Protein AF-A0A8B6CZQ6-F1 (afdb_monomer_lite)

Secondary structure (DSSP, 8-state):
----HHHHHHHHHHHHHH-HHHHHHHHHHHHHHHH-HHHHHHHHHHHHHHHHHHHH-HHHHHHHHHHHHHHHHHHHHHHHHHHHHTTSHHHHHHHHHHHHHHHH-HHHHHHHHHHHHHHHHHHTTSHHHHHHHHHHHHHHHH-HHHHHHHHHHHHHHHHHHTTSHHHHHHHHHHHHHHTTSHHHHHHHHHHHHHHHHHHHTSHHHHHHHHHHHHHHHHHHHHHHHHHHHHHHHTTS----TTSSHHHHTT--HHHHHHS-S-----EEEE-SSSSPEEEE---------HHHHHHTPSPPTTTS------------PPP---

Radius of gyration: 51.92 Å; chains: 1; bounding box: 111×88×134 Å

pLDDT: mean 77.83, std 15.97, range [39.69, 95.69]

InterPro domains:
  IPR046700 Domain of unknown function DUF6570 [PF20209] (237-314)

Organism: Mytilus galloprovincialis (NCBI:txid29158)

Foldseek 3Di:
DDDPPVVVVVVVVVVLVVDPVSVVVVVVVVVVCCVPPVSVVVVVVVVVVVVVVC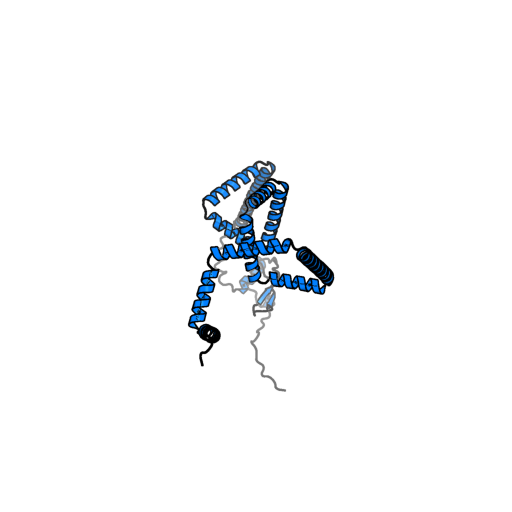VVDPVSVVVVVVVVVVVVVVVVVVVVVVVVLVVDPVSVVVVVVVVVVCVVPPVSVVVVVVVVVVVVVVQVVDPVSVVVVVVVVVVCVVDPVNVVVVVVVVVVVVVVLVVDPVSVVVVVVVVVVQVVDPVSVVVVVVVVVVVVVVQVVDPVSVVVVVVVVVVVVVVVVVVVVVVVVVVVVVVPDPPPPPPCPVVVVPDDPVVCQLLDQWNWPWDWDDDPDDRDIDTDGDGDRDRDDNVVSVVCPPPDPVPPPDDDDDDDPDDPDDDDDD

Structure (mmCIF, N/CA/C/O backbone):
data_AF-A0A8B6CZQ6-F1
#
_entry.id   AF-A0A8B6CZQ6-F1
#
loop_
_atom_site.group_PDB
_atom_site.id
_atom_site.type_symbol
_atom_site.label_atom_id
_atom_site.label_alt_id
_atom_site.label_comp_id
_atom_site.label_asym_id
_atom_site.label_entity_id
_atom_site.label_seq_id
_atom_site.pdbx_PDB_ins_code
_atom_site.Cartn_x
_atom_site.Cartn_y
_atom_site.Cartn_z
_atom_site.occupancy
_atom_site.B_iso_or_equiv
_atom_site.auth_seq_id
_atom_site.auth_comp_id
_atom_site.auth_asym_id
_atom_site.auth_atom_id
_atom_site.pdbx_PDB_model_num
ATOM 1 N N . MET A 1 1 ? 78.172 -5.583 -49.029 1.00 55.47 1 MET A N 1
ATOM 2 C CA . MET A 1 1 ? 76.779 -5.790 -49.497 1.00 55.47 1 MET A CA 1
ATOM 3 C C . MET A 1 1 ? 75.866 -4.751 -48.848 1.00 55.47 1 MET A C 1
ATOM 5 O O . MET A 1 1 ? 75.818 -4.690 -47.627 1.00 55.47 1 MET A O 1
ATOM 9 N N . LYS A 1 2 ? 75.195 -3.887 -49.626 1.00 67.19 2 LYS A N 1
ATOM 10 C CA . LYS A 1 2 ? 74.261 -2.876 -49.088 1.00 67.19 2 LYS A CA 1
ATOM 11 C C . LYS A 1 2 ? 72.900 -3.537 -48.843 1.00 67.19 2 LYS A C 1
ATOM 13 O O . LYS A 1 2 ? 72.247 -3.947 -49.796 1.00 67.19 2 LYS A O 1
ATOM 18 N N . VAL A 1 3 ? 72.476 -3.661 -47.583 1.00 66.25 3 VAL A N 1
ATOM 19 C CA . VAL A 1 3 ? 71.132 -4.167 -47.251 1.00 66.25 3 VAL A CA 1
ATOM 20 C C . VAL A 1 3 ? 70.090 -3.178 -47.793 1.00 66.25 3 VAL A C 1
ATOM 22 O O . VAL A 1 3 ? 70.204 -1.980 -47.513 1.00 66.25 3 VAL A O 1
ATOM 25 N N . PRO A 1 4 ? 69.070 -3.627 -48.548 1.00 81.81 4 PRO A N 1
ATOM 26 C CA . PRO A 1 4 ? 68.045 -2.739 -49.083 1.00 81.81 4 PRO A CA 1
ATOM 27 C C . PRO A 1 4 ? 67.348 -1.957 -47.964 1.00 81.81 4 PRO A C 1
ATOM 29 O O . PRO A 1 4 ? 66.885 -2.531 -46.975 1.00 81.81 4 PRO A O 1
ATOM 32 N N . LYS A 1 5 ? 67.229 -0.637 -48.140 1.00 80.81 5 LYS A N 1
ATOM 33 C CA . LYS A 1 5 ? 66.679 0.313 -47.151 1.00 80.81 5 LYS A CA 1
ATOM 34 C C . LYS A 1 5 ? 65.316 -0.120 -46.587 1.00 80.81 5 LYS A C 1
ATOM 36 O O . LYS A 1 5 ? 65.031 0.101 -45.412 1.00 80.81 5 LYS A O 1
ATOM 41 N N . PHE A 1 6 ? 64.496 -0.796 -47.394 1.00 83.00 6 PHE A N 1
ATOM 42 C CA . PHE A 1 6 ? 63.188 -1.321 -46.991 1.00 83.00 6 PHE A CA 1
ATOM 43 C C . PHE A 1 6 ? 63.274 -2.477 -45.979 1.00 83.00 6 PHE A C 1
ATOM 45 O O . PHE A 1 6 ? 62.504 -2.522 -45.017 1.00 83.00 6 PHE A O 1
ATOM 52 N N . VAL A 1 7 ? 64.243 -3.382 -46.148 1.00 84.75 7 VAL A N 1
ATOM 53 C CA . VAL A 1 7 ? 64.465 -4.521 -45.242 1.00 84.75 7 VAL A CA 1
ATOM 54 C C . VAL A 1 7 ? 64.930 -4.015 -43.878 1.00 84.75 7 VAL A C 1
ATOM 56 O O . VAL A 1 7 ? 64.387 -4.420 -42.848 1.00 84.75 7 VAL A O 1
ATOM 59 N N . TYR A 1 8 ? 65.848 -3.042 -43.876 1.00 87.31 8 TYR A N 1
ATOM 60 C CA . TYR A 1 8 ? 66.293 -2.367 -42.658 1.00 87.31 8 TYR A CA 1
ATOM 61 C C . TYR A 1 8 ? 65.134 -1.656 -41.940 1.00 87.31 8 TYR A C 1
ATOM 63 O O . TYR A 1 8 ? 64.962 -1.818 -40.733 1.00 87.31 8 TYR A O 1
ATOM 71 N N . MET A 1 9 ? 64.278 -0.941 -42.678 1.00 88.44 9 MET A N 1
ATOM 72 C CA . MET A 1 9 ? 63.121 -0.238 -42.112 1.00 88.44 9 MET A CA 1
ATOM 73 C C . MET A 1 9 ? 62.112 -1.202 -41.470 1.00 88.44 9 MET A C 1
ATOM 75 O O . MET A 1 9 ? 61.622 -0.948 -40.370 1.00 88.44 9 MET A O 1
ATOM 79 N N . LYS A 1 10 ? 61.814 -2.333 -42.124 1.00 88.12 10 LYS A N 1
ATOM 80 C CA . LYS A 1 10 ? 60.884 -3.347 -41.601 1.00 88.12 10 LYS A CA 1
ATOM 81 C C . LYS A 1 10 ? 61.427 -3.991 -40.324 1.00 88.12 10 LYS A C 1
ATOM 83 O O . LYS A 1 10 ? 60.684 -4.121 -39.349 1.00 88.12 10 LYS A O 1
ATOM 88 N N . TYR A 1 11 ? 62.719 -4.323 -40.306 1.00 90.81 11 TYR A N 1
ATOM 89 C CA . TYR A 1 11 ? 63.405 -4.849 -39.125 1.00 90.81 11 TYR A CA 1
ATOM 90 C C . TYR A 1 11 ? 63.418 -3.834 -37.970 1.00 90.81 11 TYR A C 1
ATOM 92 O O . TYR A 1 11 ? 63.030 -4.162 -36.846 1.00 90.81 11 TYR A O 1
ATOM 100 N N . TYR A 1 12 ? 63.760 -2.576 -38.257 1.00 89.81 12 TYR A N 1
ATOM 101 C CA . TYR A 1 12 ? 63.746 -1.484 -37.284 1.00 89.81 12 TYR A CA 1
ATOM 102 C C . TYR A 1 12 ? 62.347 -1.270 -36.685 1.00 89.81 12 TYR A C 1
ATOM 104 O O . TYR A 1 12 ? 62.196 -1.217 -35.465 1.00 89.81 12 TYR A O 1
ATOM 112 N N . MET A 1 13 ? 61.298 -1.243 -37.516 1.00 88.62 13 MET A N 1
ATOM 113 C CA . MET A 1 13 ? 59.912 -1.103 -37.053 1.00 88.62 13 MET A CA 1
ATOM 114 C C . MET A 1 13 ? 59.446 -2.305 -36.221 1.00 88.62 13 MET A C 1
ATOM 116 O O . MET A 1 13 ? 58.727 -2.124 -35.239 1.00 88.62 13 MET A O 1
ATOM 120 N N . GLN A 1 14 ? 59.866 -3.529 -36.555 1.00 88.31 14 GLN A N 1
ATOM 121 C CA . GLN A 1 14 ? 59.569 -4.714 -35.743 1.00 88.31 14 GLN A CA 1
ATOM 122 C C . GLN A 1 14 ? 60.269 -4.672 -34.381 1.00 88.31 14 GLN A C 1
ATOM 124 O O . GLN A 1 14 ? 59.632 -4.964 -33.368 1.00 88.31 14 GLN A O 1
ATOM 129 N N . LYS A 1 15 ? 61.547 -4.271 -34.335 1.00 88.88 15 LYS A N 1
ATOM 130 C CA . LYS A 1 15 ? 62.303 -4.116 -33.083 1.00 88.88 15 LYS A CA 1
ATOM 131 C C . LYS A 1 15 ? 61.688 -3.021 -32.204 1.00 88.88 15 LYS A C 1
ATOM 133 O O . LYS A 1 15 ? 61.435 -3.254 -31.026 1.00 88.88 15 LYS A O 1
ATOM 138 N N . ARG A 1 16 ? 61.317 -1.884 -32.801 1.00 86.00 16 ARG A N 1
ATOM 139 C CA . ARG A 1 16 ? 60.644 -0.763 -32.123 1.00 86.00 16 ARG A CA 1
ATOM 140 C C . ARG A 1 16 ? 59.259 -1.144 -31.586 1.00 86.00 16 ARG A C 1
ATOM 142 O O . ARG A 1 16 ? 58.920 -0.785 -30.469 1.00 86.00 16 ARG A O 1
ATOM 149 N N . ARG A 1 17 ? 58.482 -1.956 -32.316 1.00 85.06 17 ARG A N 1
ATOM 150 C CA . ARG A 1 17 ? 57.193 -2.507 -31.844 1.00 85.06 17 ARG A CA 1
ATOM 151 C C . ARG A 1 17 ? 57.327 -3.532 -30.716 1.00 85.06 17 ARG A C 1
ATOM 153 O O . ARG A 1 17 ? 56.317 -3.839 -30.086 1.00 85.06 17 ARG A O 1
ATOM 160 N N . LYS A 1 18 ? 58.506 -4.113 -30.476 1.00 87.94 18 LYS A N 1
ATOM 161 C CA . LYS A 1 18 ? 58.752 -5.022 -29.340 1.00 87.94 18 LYS A CA 1
ATOM 162 C C . LYS A 1 18 ? 59.129 -4.269 -28.061 1.00 87.94 18 LYS A C 1
ATOM 164 O O . LYS A 1 18 ? 58.926 -4.812 -26.980 1.00 87.94 18 LYS A O 1
ATOM 169 N N . ASP A 1 19 ? 59.595 -3.027 -28.174 1.00 90.69 19 ASP A N 1
ATOM 170 C CA . ASP A 1 19 ? 59.907 -2.176 -27.028 1.00 90.69 19 ASP A CA 1
ATOM 171 C C . ASP A 1 19 ? 58.635 -1.830 -26.227 1.00 90.69 19 ASP A C 1
ATOM 173 O O . ASP A 1 19 ? 57.637 -1.318 -26.750 1.00 90.69 19 ASP A O 1
ATOM 177 N N . LYS A 1 20 ? 58.673 -2.125 -24.925 1.00 88.88 20 LYS A N 1
ATOM 178 C CA . LYS A 1 20 ? 57.573 -1.914 -23.978 1.00 88.88 20 LYS A CA 1
ATOM 179 C C . LYS A 1 20 ? 57.229 -0.429 -23.834 1.00 88.88 20 LYS A C 1
ATOM 181 O O . LYS A 1 20 ? 56.048 -0.096 -23.719 1.00 88.88 20 LYS A O 1
ATOM 186 N N . ASN A 1 21 ? 58.222 0.459 -23.881 1.00 88.69 21 ASN A N 1
ATOM 187 C CA . ASN A 1 21 ? 58.014 1.903 -23.747 1.00 88.69 21 ASN A CA 1
ATOM 188 C C . ASN A 1 21 ? 57.382 2.492 -25.012 1.00 88.69 21 ASN A C 1
ATOM 190 O O . ASN A 1 21 ? 56.453 3.301 -24.933 1.00 88.69 21 ASN A O 1
ATOM 194 N N . HIS A 1 22 ? 57.798 2.007 -26.184 1.00 88.38 22 HIS A N 1
ATOM 195 C CA . HIS A 1 22 ? 57.164 2.374 -27.447 1.00 88.38 22 HIS A CA 1
ATOM 196 C C . HIS A 1 22 ? 55.703 1.910 -27.508 1.00 88.38 22 HIS A C 1
ATOM 198 O O . HIS A 1 22 ? 54.829 2.693 -27.862 1.00 88.38 22 HIS A O 1
ATOM 204 N N . ARG A 1 23 ? 55.395 0.680 -27.069 1.00 85.62 23 ARG A N 1
ATOM 205 C CA . ARG A 1 23 ? 54.000 0.208 -26.977 1.00 85.62 23 ARG A CA 1
ATOM 206 C C . ARG A 1 23 ? 53.156 1.078 -26.051 1.00 85.62 23 ARG A C 1
ATOM 208 O O . ARG A 1 23 ? 52.055 1.470 -26.426 1.00 85.62 23 ARG A O 1
ATOM 215 N N . LYS A 1 24 ? 53.661 1.402 -24.856 1.00 85.62 24 LYS A N 1
ATOM 216 C CA . LYS A 1 24 ? 52.946 2.264 -23.901 1.00 85.62 24 LYS A CA 1
ATOM 217 C C . LYS A 1 24 ? 52.650 3.638 -24.505 1.00 85.62 24 LYS A C 1
ATOM 219 O O . LYS A 1 24 ? 51.497 4.052 -24.517 1.00 85.62 24 LYS A O 1
ATOM 224 N N . THR A 1 25 ? 53.647 4.296 -25.089 1.00 86.19 25 THR A N 1
ATOM 225 C CA . THR A 1 25 ? 53.469 5.615 -25.725 1.00 86.19 25 THR A CA 1
ATOM 226 C C . THR A 1 25 ? 52.546 5.563 -26.946 1.00 86.19 25 THR A C 1
ATOM 228 O O . THR A 1 25 ? 51.669 6.413 -27.085 1.00 86.19 25 THR A O 1
ATOM 231 N N . GLU A 1 26 ? 52.651 4.534 -27.788 1.00 87.12 26 GLU A N 1
ATOM 232 C CA . GLU A 1 26 ? 51.774 4.342 -28.947 1.00 87.12 26 GLU A CA 1
ATOM 233 C C . GLU A 1 26 ? 50.322 4.060 -28.527 1.00 87.12 26 GLU A C 1
ATOM 235 O O . GLU A 1 26 ? 49.392 4.606 -29.119 1.00 87.12 26 GLU A O 1
ATOM 240 N N . THR A 1 27 ? 50.100 3.254 -27.481 1.00 83.94 27 THR A N 1
ATOM 241 C CA . THR A 1 27 ? 48.751 3.024 -26.934 1.00 83.94 27 THR A CA 1
ATOM 242 C C . THR A 1 27 ? 48.161 4.288 -26.324 1.00 83.94 27 THR A C 1
ATOM 244 O O . THR A 1 27 ? 46.987 4.564 -26.555 1.00 83.94 27 THR A O 1
ATOM 247 N N . HIS A 1 28 ? 48.962 5.087 -25.614 1.00 84.75 28 HIS A N 1
ATOM 248 C CA . HIS A 1 28 ? 48.507 6.347 -25.034 1.00 84.75 28 HIS A CA 1
ATOM 249 C C . HIS A 1 28 ? 48.154 7.367 -26.118 1.00 84.75 28 HIS A C 1
ATOM 251 O O . HIS A 1 28 ? 47.080 7.954 -26.069 1.00 84.75 28 HIS A O 1
ATOM 257 N N . ARG A 1 29 ? 48.980 7.471 -27.167 1.00 86.31 29 ARG A N 1
ATOM 258 C CA . ARG A 1 29 ? 48.696 8.284 -28.356 1.00 86.31 29 ARG A CA 1
ATOM 259 C C . ARG A 1 29 ? 47.441 7.817 -29.099 1.00 86.31 29 ARG A C 1
ATOM 261 O O . ARG A 1 29 ? 46.635 8.637 -29.514 1.00 86.31 29 ARG A O 1
ATOM 268 N N . LYS A 1 30 ? 47.247 6.507 -29.284 1.00 83.06 30 LYS A N 1
ATOM 269 C CA . LYS A 1 30 ? 46.024 5.972 -29.914 1.00 83.06 30 LYS A CA 1
ATOM 270 C C . LYS A 1 30 ? 44.789 6.215 -29.052 1.00 83.06 30 LYS A C 1
ATOM 272 O O . LYS A 1 30 ? 43.708 6.405 -29.596 1.00 83.06 30 LYS A O 1
ATOM 277 N N . LYS A 1 31 ? 44.936 6.188 -27.727 1.00 81.38 31 LYS A N 1
ATOM 278 C CA . LYS A 1 31 ? 43.855 6.483 -26.788 1.00 81.38 31 LYS A CA 1
ATOM 279 C C . LYS A 1 31 ? 43.500 7.972 -26.816 1.00 81.38 31 LYS A C 1
ATOM 281 O O . LYS A 1 31 ? 42.341 8.281 -27.045 1.00 81.38 31 LYS A O 1
ATOM 286 N N . SER A 1 32 ? 44.483 8.871 -26.746 1.00 79.12 32 SER A N 1
ATOM 287 C CA . SER A 1 32 ? 44.244 10.317 -26.850 1.00 79.12 32 SER A CA 1
ATOM 288 C C . SER A 1 32 ? 43.627 10.718 -28.193 1.00 79.12 32 SER A C 1
ATOM 290 O O . SER A 1 32 ? 42.707 11.522 -28.220 1.00 79.12 32 SER A O 1
ATOM 292 N N . GLN A 1 33 ? 44.044 10.089 -29.298 1.00 78.12 33 GLN A N 1
ATOM 293 C CA . GLN A 1 33 ? 43.424 10.291 -30.615 1.00 78.12 33 GLN A CA 1
ATOM 294 C C . GLN A 1 33 ? 41.982 9.761 -30.709 1.00 78.12 33 GLN A C 1
ATOM 296 O O . GLN A 1 33 ? 41.210 10.257 -31.520 1.00 78.12 33 GLN A O 1
ATOM 301 N N . ARG A 1 34 ? 41.602 8.747 -29.922 1.00 74.69 34 ARG A N 1
ATOM 302 C CA . ARG A 1 34 ? 40.216 8.237 -29.869 1.00 74.69 34 ARG A CA 1
ATOM 303 C C . ARG A 1 34 ? 39.320 9.062 -28.951 1.00 74.69 34 ARG A C 1
ATOM 305 O O . ARG A 1 34 ? 38.112 9.123 -29.179 1.00 74.69 34 ARG A O 1
ATOM 312 N N . ASP A 1 35 ? 39.911 9.642 -27.913 1.00 80.62 35 ASP A N 1
ATOM 313 C CA . ASP A 1 35 ? 39.215 10.467 -26.928 1.00 80.62 35 ASP A CA 1
ATOM 314 C C . ASP A 1 35 ? 39.017 11.912 -27.423 1.00 80.62 35 ASP A C 1
ATOM 316 O O . ASP A 1 35 ? 38.208 12.645 -26.857 1.00 80.62 35 ASP A O 1
ATOM 320 N N . ASP A 1 36 ? 39.686 12.295 -28.516 1.00 87.19 36 ASP A N 1
ATOM 321 C CA . ASP A 1 36 ? 39.463 13.555 -29.222 1.00 87.19 36 ASP A CA 1
ATOM 322 C C . ASP A 1 36 ? 38.011 13.636 -29.758 1.00 87.19 36 ASP A C 1
ATOM 324 O O . ASP A 1 36 ? 37.588 12.792 -30.570 1.00 87.19 36 ASP A O 1
ATOM 328 N N . PRO A 1 37 ? 37.216 14.628 -29.309 1.00 86.38 37 PRO A N 1
ATOM 329 C CA . PRO A 1 37 ? 35.808 14.748 -29.672 1.00 86.38 37 PRO A CA 1
ATOM 330 C C . PRO A 1 37 ? 35.596 14.925 -31.181 1.00 86.38 37 PRO A C 1
ATOM 332 O O . PRO A 1 37 ? 34.627 14.370 -31.713 1.00 86.38 37 PRO A O 1
ATOM 335 N N . ASP A 1 38 ? 36.513 15.597 -31.880 1.00 88.31 38 ASP A N 1
ATOM 336 C CA . ASP A 1 38 ? 36.396 15.891 -33.310 1.00 88.31 38 ASP A CA 1
ATOM 337 C C . ASP A 1 38 ? 36.663 14.648 -34.157 1.00 88.31 38 ASP A C 1
ATOM 339 O O . ASP A 1 38 ? 35.937 14.363 -35.118 1.00 88.31 38 ASP A O 1
ATOM 343 N N . ILE A 1 39 ? 37.672 13.855 -33.780 1.00 84.38 39 ILE A N 1
ATOM 344 C CA . ILE A 1 39 ? 37.963 12.569 -34.430 1.00 84.38 39 ILE A CA 1
ATOM 345 C C . ILE A 1 39 ? 36.775 11.624 -34.240 1.00 84.38 39 ILE A C 1
ATOM 347 O O . ILE A 1 39 ? 36.297 11.019 -35.205 1.00 84.38 39 ILE A O 1
ATOM 351 N N . ARG A 1 40 ? 36.222 11.569 -33.025 1.00 83.81 40 ARG A N 1
ATOM 352 C CA . ARG A 1 40 ? 35.060 10.736 -32.699 1.00 83.81 40 ARG A CA 1
ATOM 353 C C . ARG A 1 40 ? 33.787 11.185 -33.417 1.00 83.81 40 ARG A C 1
ATOM 355 O O . ARG A 1 40 ? 32.920 10.362 -33.720 1.00 83.81 40 ARG A O 1
ATOM 362 N N . GLN A 1 41 ? 33.627 12.482 -33.667 1.00 87.88 41 GLN A N 1
ATOM 363 C CA . GLN A 1 41 ? 32.509 13.018 -34.441 1.00 87.88 41 GLN A CA 1
ATOM 364 C C . GLN A 1 41 ? 32.657 12.692 -35.931 1.00 87.88 41 GLN A C 1
ATOM 366 O O . GLN A 1 41 ? 31.697 12.215 -36.539 1.00 87.88 41 GLN A O 1
ATOM 371 N N . LYS A 1 42 ? 33.857 12.850 -36.502 1.00 88.38 42 LYS A N 1
ATOM 372 C CA . LYS A 1 42 ? 34.156 12.469 -37.894 1.00 88.38 42 LYS A CA 1
ATOM 373 C C . LYS A 1 42 ? 33.987 10.968 -38.132 1.00 88.38 42 LYS A C 1
ATOM 375 O O . LYS A 1 42 ? 33.410 10.572 -39.142 1.00 88.38 42 LYS A O 1
ATOM 380 N N . GLU A 1 43 ? 34.435 10.124 -37.204 1.00 86.44 43 GLU A N 1
ATOM 381 C CA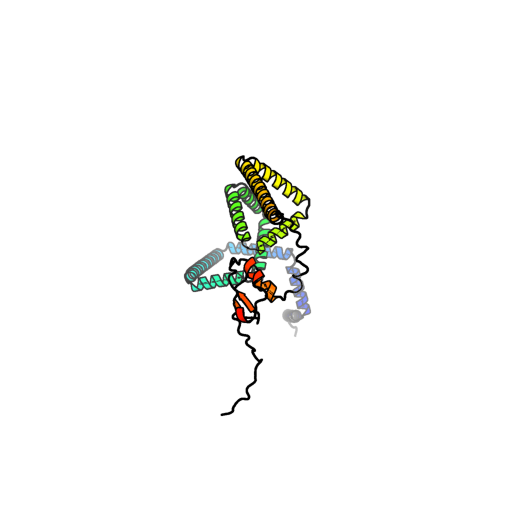 . GLU A 1 43 ? 34.256 8.670 -37.287 1.00 86.44 43 GLU A CA 1
ATOM 382 C C . GLU A 1 43 ? 32.770 8.286 -37.234 1.00 86.44 43 GLU A C 1
ATOM 384 O O . GLU A 1 43 ? 32.301 7.537 -38.092 1.00 86.44 43 GLU A O 1
ATOM 389 N N . ARG A 1 44 ? 31.991 8.894 -36.326 1.00 86.88 44 ARG A N 1
ATOM 390 C CA . ARG A 1 44 ? 30.528 8.720 -36.281 1.00 86.88 44 ARG A CA 1
ATOM 391 C C . ARG A 1 44 ? 29.844 9.155 -37.575 1.00 86.88 44 ARG A C 1
ATOM 393 O O . ARG A 1 44 ? 28.934 8.470 -38.036 1.00 86.88 44 ARG A O 1
ATOM 400 N N . GLN A 1 45 ? 30.265 10.266 -38.180 1.00 89.25 45 GLN A N 1
ATOM 401 C CA . GLN A 1 45 ? 29.721 10.717 -39.464 1.00 89.25 45 GLN A CA 1
ATOM 402 C C . GLN A 1 45 ? 30.031 9.729 -40.596 1.00 89.25 45 GLN A C 1
ATOM 404 O O . GLN A 1 45 ? 29.128 9.397 -41.364 1.00 89.25 45 GLN A O 1
ATOM 409 N N . ARG A 1 46 ? 31.261 9.200 -40.664 1.00 86.75 46 ARG A N 1
ATOM 410 C CA . ARG A 1 46 ? 31.645 8.157 -41.634 1.00 86.75 46 ARG A CA 1
ATOM 411 C C . ARG A 1 46 ? 30.853 6.867 -41.431 1.00 86.75 46 ARG A C 1
ATOM 413 O O . ARG A 1 46 ? 30.359 6.295 -42.397 1.00 86.75 46 ARG A O 1
ATOM 420 N N . GLU A 1 47 ? 30.673 6.438 -40.186 1.00 87.75 47 GLU A N 1
ATOM 421 C CA . GLU A 1 47 ? 29.889 5.247 -39.853 1.00 87.75 47 GLU A CA 1
ATOM 422 C C . GLU A 1 47 ? 28.408 5.423 -40.228 1.00 87.75 47 GLU A C 1
ATOM 424 O O . GLU A 1 47 ? 27.787 4.521 -40.792 1.00 87.75 47 GLU A O 1
ATOM 429 N N . LEU A 1 48 ? 27.829 6.600 -39.964 1.00 87.44 48 LEU A N 1
ATOM 430 C CA . LEU A 1 48 ? 26.462 6.928 -40.369 1.00 87.44 48 LEU A CA 1
ATOM 431 C C . LEU A 1 48 ? 26.312 6.982 -41.892 1.00 87.44 48 LEU A C 1
ATOM 433 O O . LEU A 1 48 ? 25.308 6.490 -42.405 1.00 87.44 48 LEU A O 1
ATOM 437 N N . ALA A 1 49 ? 27.287 7.544 -42.610 1.00 86.25 49 ALA A N 1
ATOM 438 C CA . ALA A 1 49 ? 27.304 7.567 -44.071 1.00 86.25 49 ALA A CA 1
ATOM 439 C C . ALA A 1 49 ? 27.377 6.145 -44.650 1.00 86.25 49 ALA A C 1
ATOM 441 O O . ALA A 1 49 ? 26.516 5.770 -45.442 1.00 86.25 49 ALA A O 1
ATOM 442 N N . SER A 1 50 ? 28.292 5.311 -44.149 1.00 85.69 50 SER A N 1
ATOM 443 C CA . SER A 1 50 ? 28.404 3.901 -44.540 1.00 85.69 50 SER A CA 1
ATOM 444 C C . SER A 1 50 ? 27.120 3.115 -44.241 1.00 85.69 50 SER A C 1
ATOM 446 O O . SER A 1 50 ? 26.627 2.376 -45.089 1.00 85.69 50 SE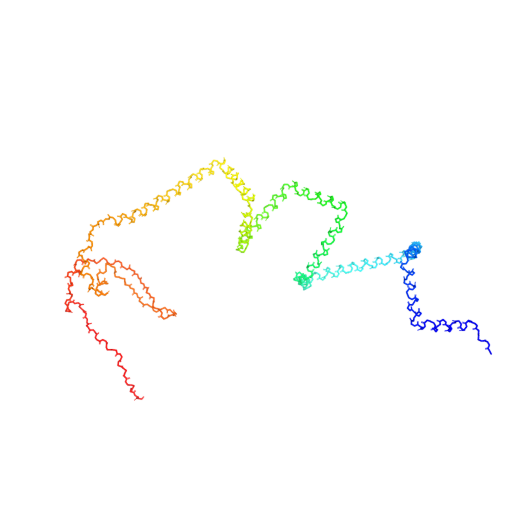R A O 1
ATOM 448 N N . LYS A 1 51 ? 26.483 3.334 -43.080 1.00 83.19 51 LYS A N 1
ATOM 449 C CA . LYS A 1 51 ? 25.171 2.738 -42.765 1.00 83.19 51 LYS A CA 1
ATOM 450 C C . LYS A 1 51 ? 24.066 3.227 -43.702 1.00 83.19 51 LYS A C 1
ATOM 452 O O . LYS A 1 51 ? 23.166 2.454 -44.022 1.00 83.19 51 LYS A O 1
ATOM 457 N N . ARG A 1 52 ? 24.087 4.498 -44.119 1.00 83.12 52 ARG A N 1
ATOM 458 C CA . ARG A 1 52 ? 23.131 5.043 -45.098 1.00 83.12 52 ARG A CA 1
ATOM 459 C C . ARG A 1 52 ? 23.330 4.406 -46.471 1.00 83.12 52 ARG A C 1
ATOM 461 O O . ARG A 1 52 ? 22.336 4.059 -47.097 1.00 83.12 52 ARG A O 1
ATOM 468 N N . GLU A 1 53 ? 24.568 4.203 -46.904 1.00 83.50 53 GLU A N 1
ATOM 469 C CA . GLU A 1 53 ? 24.886 3.508 -48.157 1.00 83.50 53 GLU A CA 1
ATOM 470 C C . GLU A 1 53 ? 24.507 2.027 -48.106 1.00 83.50 53 GLU A C 1
ATOM 472 O O . GLU A 1 53 ? 23.803 1.547 -48.990 1.00 83.50 53 GLU A O 1
ATOM 477 N N . ALA A 1 54 ? 24.839 1.322 -47.022 1.00 75.19 54 ALA A N 1
ATOM 478 C CA . ALA A 1 54 ? 24.433 -0.069 -46.824 1.00 75.19 54 ALA A CA 1
ATOM 479 C C . ALA A 1 54 ? 22.903 -0.240 -46.839 1.00 75.19 54 ALA A C 1
ATOM 481 O O . ALA A 1 54 ? 22.395 -1.231 -47.348 1.00 75.19 54 ALA A O 1
ATOM 482 N N . ARG A 1 55 ? 22.143 0.748 -46.343 1.00 75.31 55 ARG A N 1
ATOM 483 C CA . ARG A 1 55 ? 20.669 0.754 -46.414 1.00 75.31 55 ARG A CA 1
ATOM 484 C C . ARG A 1 55 ? 20.115 0.961 -47.822 1.00 75.31 55 ARG A C 1
ATOM 486 O O . ARG A 1 55 ? 18.946 0.647 -48.027 1.00 75.31 55 ARG A O 1
ATOM 493 N N . LYS A 1 56 ? 20.895 1.500 -48.763 1.00 82.62 56 LYS A N 1
ATOM 494 C CA . LYS A 1 56 ? 20.498 1.597 -50.177 1.00 82.62 56 LYS A CA 1
ATOM 495 C C . LYS A 1 56 ? 20.678 0.264 -50.904 1.00 82.62 56 LYS A C 1
ATOM 497 O O . LYS A 1 56 ? 19.962 0.023 -51.865 1.00 82.62 56 LYS A O 1
ATOM 502 N N . ASN A 1 57 ? 21.578 -0.597 -50.427 1.00 87.62 57 ASN A N 1
ATOM 503 C CA . ASN A 1 57 ? 21.791 -1.921 -50.997 1.00 87.62 57 ASN A CA 1
ATOM 504 C C . ASN A 1 57 ? 20.572 -2.830 -50.734 1.00 87.62 57 ASN A C 1
ATOM 506 O O . ASN A 1 57 ? 20.215 -3.110 -49.585 1.00 87.62 57 ASN A O 1
ATOM 510 N N . GLU A 1 58 ? 19.938 -3.290 -51.810 1.00 82.88 58 GLU A N 1
ATOM 511 C CA . GLU A 1 58 ? 18.753 -4.153 -51.773 1.00 82.88 58 GLU A CA 1
ATOM 512 C C . GLU A 1 58 ? 19.023 -5.510 -51.104 1.00 82.88 58 GLU A C 1
ATOM 514 O O . GLU A 1 58 ? 18.179 -6.011 -50.355 1.00 82.88 58 GLU A O 1
ATOM 519 N N . ASP A 1 59 ? 20.222 -6.074 -51.257 1.00 83.62 59 ASP A N 1
ATOM 520 C CA . ASP A 1 59 ? 20.570 -7.358 -50.637 1.00 83.62 59 ASP A CA 1
ATOM 521 C C . ASP A 1 59 ? 20.665 -7.245 -49.112 1.00 83.62 59 ASP A C 1
ATOM 523 O O . ASP A 1 59 ? 20.216 -8.128 -48.375 1.00 83.62 59 ASP A O 1
ATOM 527 N N . PHE A 1 60 ? 21.151 -6.106 -48.609 1.00 79.19 60 PHE A N 1
ATOM 528 C CA . PHE A 1 60 ? 21.179 -5.820 -47.175 1.00 79.19 60 PHE A CA 1
ATOM 529 C C . PHE A 1 60 ? 19.766 -5.648 -46.599 1.00 79.19 60 PHE A C 1
ATOM 531 O O . PHE A 1 60 ? 19.494 -6.083 -45.473 1.00 79.19 60 PHE A O 1
ATOM 538 N N . LYS A 1 61 ? 18.833 -5.054 -47.358 1.00 80.81 61 LYS A N 1
ATOM 539 C CA . LYS A 1 61 ? 17.418 -4.968 -46.956 1.00 80.81 61 LYS A CA 1
ATOM 540 C C . LYS A 1 61 ? 16.790 -6.359 -46.867 1.00 80.81 61 LYS A C 1
ATOM 542 O O . LYS A 1 61 ? 16.174 -6.666 -45.844 1.00 80.81 61 LYS A O 1
ATOM 547 N N . LYS A 1 62 ? 17.007 -7.213 -47.876 1.00 86.50 62 LYS A N 1
ATOM 548 C CA . LYS A 1 62 ? 16.516 -8.603 -47.903 1.00 86.50 62 LYS A CA 1
ATOM 549 C C . LYS A 1 62 ? 17.064 -9.429 -46.736 1.00 86.50 62 LYS A C 1
ATOM 551 O O . LYS A 1 62 ? 16.293 -10.091 -46.043 1.00 86.50 62 LYS A O 1
ATOM 556 N N . GLN A 1 63 ? 18.364 -9.338 -46.444 1.00 85.44 63 GLN A N 1
ATOM 557 C CA . GLN A 1 63 ? 18.974 -10.039 -45.305 1.00 85.44 63 GLN A CA 1
ATOM 558 C C . GLN A 1 63 ? 18.423 -9.569 -43.951 1.00 85.44 63 GLN A C 1
ATOM 560 O O . GLN A 1 63 ? 18.136 -10.393 -43.081 1.00 85.44 63 GLN A O 1
ATOM 565 N N . ASN A 1 64 ? 18.229 -8.260 -43.764 1.00 85.44 64 ASN A N 1
ATOM 566 C CA . ASN A 1 64 ? 17.627 -7.735 -42.535 1.00 85.44 64 ASN A CA 1
ATOM 567 C C . ASN A 1 64 ? 16.164 -8.146 -42.380 1.00 85.44 64 ASN A C 1
ATOM 569 O O . ASN A 1 64 ? 15.732 -8.432 -41.263 1.00 85.44 64 ASN A O 1
ATOM 573 N N . LEU A 1 65 ? 15.400 -8.173 -43.473 1.00 90.25 65 LEU A N 1
ATOM 574 C CA . LEU A 1 65 ? 14.020 -8.644 -43.464 1.00 90.25 65 LEU A CA 1
ATOM 575 C C . LEU A 1 65 ? 13.961 -10.121 -43.056 1.00 90.25 65 LEU A C 1
ATOM 577 O O . LEU A 1 65 ? 13.269 -10.458 -42.098 1.00 90.25 65 LEU A O 1
ATOM 581 N N . LEU A 1 66 ? 14.793 -10.966 -43.671 1.00 92.94 66 LEU A N 1
ATOM 582 C CA . LEU A 1 66 ? 14.912 -12.382 -43.321 1.00 92.94 66 LEU A CA 1
ATOM 583 C C . LEU A 1 66 ? 15.319 -12.584 -41.853 1.00 92.94 66 LEU A C 1
ATOM 585 O O . LEU A 1 66 ? 14.806 -13.471 -41.171 1.00 92.94 66 LEU A O 1
ATOM 589 N N . LEU A 1 67 ? 16.237 -11.763 -41.335 1.00 92.56 67 LEU A N 1
ATOM 590 C CA . LEU A 1 67 ? 16.637 -11.814 -39.930 1.00 92.56 67 LEU A CA 1
ATOM 591 C C . LEU A 1 67 ? 15.477 -11.436 -39.000 1.00 92.56 67 LEU A C 1
ATOM 593 O O . LEU A 1 67 ? 15.257 -12.115 -37.995 1.00 92.56 67 LEU A O 1
ATOM 597 N N . LYS A 1 68 ? 14.714 -10.390 -39.337 1.00 92.06 68 LYS A N 1
ATOM 598 C CA . LYS A 1 68 ? 13.512 -10.001 -38.585 1.00 92.06 68 LYS A CA 1
ATOM 599 C C . LYS A 1 68 ? 12.475 -11.121 -38.584 1.00 92.06 68 LYS A C 1
ATOM 601 O O . LYS A 1 68 ? 11.981 -11.471 -37.516 1.00 92.06 68 LYS A O 1
ATOM 606 N N . GLU A 1 69 ? 12.209 -11.737 -39.732 1.00 93.25 69 GLU A N 1
ATOM 607 C CA . GLU A 1 69 ? 11.292 -12.877 -39.841 1.00 93.25 69 GLU A CA 1
ATOM 608 C C . GLU A 1 69 ? 11.758 -14.076 -39.008 1.00 93.25 69 GLU A C 1
ATOM 610 O O . GLU A 1 69 ? 10.964 -14.674 -38.280 1.00 93.25 69 GLU A O 1
ATOM 615 N N . LYS A 1 70 ? 13.056 -14.408 -39.043 1.00 94.12 70 LYS A N 1
ATOM 616 C CA . LYS A 1 70 ? 13.639 -15.461 -38.195 1.00 94.12 70 LYS A CA 1
ATOM 617 C C . LYS A 1 70 ? 13.454 -15.154 -36.708 1.00 94.12 70 LYS A C 1
ATOM 619 O O . LYS A 1 70 ? 13.074 -16.044 -35.946 1.00 94.12 70 LYS A O 1
ATOM 624 N N . LEU A 1 71 ? 13.692 -13.911 -36.288 1.00 92.69 71 LEU A N 1
ATOM 625 C CA . LEU A 1 71 ? 13.506 -13.493 -34.897 1.00 92.69 71 LEU A CA 1
ATOM 626 C C . LEU A 1 71 ? 12.039 -13.572 -34.465 1.00 92.69 71 LEU A C 1
ATOM 628 O O . LEU A 1 71 ? 11.763 -14.064 -33.370 1.00 92.69 71 LEU A O 1
ATOM 632 N N . GLU A 1 72 ? 11.102 -13.153 -35.315 1.00 92.38 72 GLU A N 1
ATOM 633 C CA . GLU A 1 72 ? 9.669 -13.281 -35.037 1.00 92.38 72 GLU A CA 1
ATOM 634 C C . GLU A 1 72 ? 9.233 -14.748 -34.943 1.00 92.38 72 GLU A C 1
ATOM 636 O O . GLU A 1 72 ? 8.573 -15.134 -33.976 1.00 92.38 72 GLU A O 1
ATOM 641 N N . ARG A 1 73 ? 9.702 -15.621 -35.846 1.00 90.38 73 ARG A N 1
ATOM 642 C CA . ARG A 1 73 ? 9.461 -17.073 -35.747 1.00 90.38 73 ARG A CA 1
ATOM 643 C C . ARG A 1 73 ? 9.986 -17.650 -34.430 1.00 90.38 73 ARG A C 1
ATOM 645 O O . ARG A 1 73 ? 9.280 -18.408 -33.767 1.00 90.38 73 ARG A O 1
ATOM 652 N N . ILE A 1 74 ? 11.188 -17.260 -34.001 1.00 91.50 74 ILE A N 1
ATOM 653 C CA . ILE A 1 74 ? 11.755 -17.688 -32.712 1.00 91.50 74 ILE A CA 1
ATOM 654 C C . ILE A 1 74 ? 10.892 -17.203 -31.540 1.00 91.50 74 ILE A C 1
ATOM 656 O O . ILE A 1 74 ? 10.648 -17.978 -30.611 1.00 91.50 74 ILE A O 1
ATOM 660 N N . LYS A 1 75 ? 10.414 -15.951 -31.560 1.00 91.19 75 LYS A N 1
ATOM 661 C CA . LYS A 1 75 ? 9.509 -15.423 -30.523 1.00 91.19 75 LYS A CA 1
ATOM 662 C C . LYS A 1 75 ? 8.209 -16.223 -30.458 1.00 91.19 75 LYS A C 1
ATOM 664 O O . LYS A 1 75 ? 7.806 -16.613 -29.363 1.00 91.19 75 LYS A O 1
ATOM 669 N N . ILE A 1 76 ? 7.601 -16.526 -31.605 1.00 88.56 76 ILE A N 1
ATOM 670 C CA . ILE A 1 76 ? 6.377 -17.334 -31.694 1.00 88.56 76 ILE A CA 1
ATOM 671 C C . ILE A 1 76 ? 6.617 -18.734 -31.119 1.00 88.56 76 ILE A C 1
ATOM 673 O O . ILE A 1 76 ? 5.866 -19.175 -30.250 1.00 88.56 76 ILE A O 1
ATOM 677 N N . ILE A 1 77 ? 7.698 -19.413 -31.520 1.00 87.94 77 ILE A N 1
ATOM 678 C CA . ILE A 1 77 ? 8.050 -20.752 -31.018 1.00 87.94 77 ILE A CA 1
ATOM 679 C C . ILE A 1 77 ? 8.279 -20.731 -29.503 1.00 87.94 77 ILE A C 1
ATOM 681 O O . ILE A 1 77 ? 7.779 -21.605 -28.795 1.00 87.94 77 ILE A O 1
ATOM 685 N N . LYS A 1 78 ? 8.999 -19.729 -28.981 1.00 86.69 78 LYS A N 1
ATOM 686 C CA . LYS A 1 78 ? 9.196 -19.555 -27.533 1.00 86.69 78 LYS A CA 1
ATOM 687 C C . LYS A 1 78 ? 7.866 -19.341 -26.811 1.00 86.69 78 LYS A C 1
ATOM 689 O O . LYS A 1 78 ? 7.620 -19.997 -25.801 1.00 86.69 78 LYS A O 1
ATOM 694 N N . GLY A 1 79 ? 6.987 -18.499 -27.355 1.00 81.81 79 GLY A N 1
ATOM 695 C CA . GLY A 1 79 ? 5.647 -18.270 -26.816 1.00 81.81 79 GLY A CA 1
ATOM 696 C C . GLY A 1 79 ? 4.786 -19.536 -26.808 1.00 81.81 79 GLY A C 1
ATOM 697 O O . GLY A 1 79 ? 4.123 -19.822 -25.814 1.00 81.81 79 GLY A O 1
ATOM 698 N N . LEU A 1 80 ? 4.835 -20.343 -27.871 1.00 79.31 80 LEU A N 1
ATOM 699 C CA . LEU A 1 80 ? 4.129 -21.625 -27.951 1.00 79.31 80 LEU A CA 1
ATOM 700 C C . LEU A 1 80 ? 4.690 -22.655 -26.964 1.00 79.31 80 LEU A C 1
ATOM 702 O O . LEU A 1 80 ? 3.910 -23.314 -26.278 1.00 79.31 80 LEU A O 1
ATOM 706 N N . LYS A 1 81 ? 6.020 -22.764 -26.834 1.00 75.12 81 LYS A N 1
ATOM 707 C CA . LYS A 1 81 ? 6.668 -23.628 -25.831 1.00 75.12 81 LYS A CA 1
ATOM 708 C C . LYS A 1 81 ? 6.276 -23.227 -24.410 1.00 75.12 81 LYS A C 1
ATOM 710 O O . LYS A 1 81 ? 5.923 -24.096 -23.623 1.00 75.12 81 LYS A O 1
ATOM 715 N N . GLN A 1 82 ? 6.244 -21.929 -24.111 1.00 73.38 82 GLN A N 1
ATOM 716 C CA . GLN A 1 82 ? 5.830 -21.418 -22.804 1.00 73.38 82 GLN A CA 1
ATOM 717 C C . GLN A 1 82 ? 4.333 -21.640 -22.532 1.00 73.38 82 GLN A C 1
ATOM 719 O O . GLN A 1 82 ? 3.941 -21.960 -21.415 1.00 73.38 82 GLN A O 1
ATOM 724 N N . LYS A 1 83 ? 3.470 -21.513 -23.550 1.00 73.12 83 LYS A N 1
ATOM 725 C CA . LYS A 1 83 ? 2.043 -21.860 -23.431 1.00 73.12 83 LYS A CA 1
ATOM 726 C C . LYS A 1 83 ? 1.838 -23.360 -23.199 1.00 73.12 83 LYS A C 1
ATOM 728 O O . LYS A 1 83 ? 0.962 -23.724 -22.423 1.00 73.12 83 LYS A O 1
ATOM 733 N N . ARG A 1 84 ? 2.634 -24.220 -23.847 1.00 69.75 84 ARG A N 1
ATOM 734 C CA . ARG A 1 84 ? 2.612 -25.677 -23.631 1.00 69.75 84 ARG A CA 1
ATOM 735 C C . ARG A 1 84 ? 3.120 -26.044 -22.234 1.00 69.75 84 ARG A C 1
ATOM 737 O O . ARG A 1 84 ? 2.441 -26.797 -21.551 1.00 69.75 84 ARG A O 1
ATOM 744 N N . SER A 1 85 ? 4.226 -25.456 -21.773 1.00 68.06 85 SER A N 1
ATOM 745 C CA . SER A 1 85 ? 4.754 -25.708 -20.424 1.00 68.06 85 SER A CA 1
ATOM 746 C C . SER A 1 85 ? 3.813 -25.206 -19.329 1.00 68.06 85 SER A C 1
ATOM 748 O O . SER A 1 85 ? 3.658 -25.862 -18.316 1.00 68.06 85 SER A O 1
ATOM 750 N N . ARG A 1 86 ? 3.092 -24.098 -19.539 1.00 69.81 86 ARG A N 1
ATOM 751 C CA . ARG A 1 86 ? 2.084 -23.609 -18.579 1.00 69.81 86 ARG A CA 1
ATOM 752 C C . ARG A 1 86 ? 0.844 -24.496 -18.441 1.00 69.81 86 ARG A C 1
ATOM 754 O O . ARG A 1 86 ? 0.082 -24.282 -17.502 1.00 69.81 86 ARG A O 1
ATOM 761 N N . LYS A 1 87 ? 0.618 -25.458 -19.344 1.00 77.62 87 LYS A N 1
ATOM 762 C CA . LYS A 1 87 ? -0.422 -26.485 -19.155 1.00 77.62 87 LYS A CA 1
ATOM 763 C C . LYS A 1 87 ? 0.018 -27.537 -18.136 1.00 77.62 87 LYS A C 1
ATOM 765 O O . LYS A 1 87 ? -0.820 -28.012 -17.375 1.00 77.62 87 LYS A O 1
ATOM 770 N N . ASP A 1 88 ? 1.316 -27.826 -18.077 1.00 83.19 88 ASP A N 1
ATOM 771 C CA . ASP A 1 88 ? 1.899 -28.716 -17.078 1.00 83.19 88 ASP A CA 1
ATOM 772 C C . ASP A 1 88 ? 1.764 -28.097 -15.675 1.00 83.19 88 ASP A C 1
ATOM 774 O O . ASP A 1 88 ? 2.065 -26.923 -15.432 1.00 83.19 88 ASP A O 1
ATOM 778 N N . GLU A 1 89 ? 1.224 -28.879 -14.749 1.00 85.44 89 GLU A N 1
ATOM 779 C CA . GLU A 1 89 ? 1.007 -28.467 -13.369 1.00 85.44 89 GLU A CA 1
ATOM 780 C C . GLU A 1 89 ? 2.324 -28.368 -12.592 1.00 85.44 89 GLU A C 1
ATOM 782 O O . GLU A 1 89 ? 2.503 -27.427 -11.813 1.00 85.44 89 GLU A O 1
ATOM 787 N N . ASN A 1 90 ? 3.287 -29.249 -12.878 1.00 86.50 90 ASN A N 1
ATOM 788 C CA . ASN A 1 90 ? 4.605 -29.232 -12.244 1.00 86.50 90 ASN A CA 1
ATOM 789 C C . ASN A 1 90 ? 5.374 -27.962 -12.615 1.00 86.50 90 ASN A C 1
ATOM 791 O O . ASN A 1 90 ? 5.950 -27.298 -11.753 1.00 86.50 90 ASN A O 1
ATOM 795 N N . TYR A 1 91 ? 5.299 -27.554 -13.885 1.00 84.56 91 TYR A N 1
ATOM 796 C CA . TYR A 1 91 ? 5.879 -26.294 -14.341 1.00 84.56 91 TYR A CA 1
ATOM 797 C C . TYR A 1 91 ? 5.224 -25.079 -13.669 1.00 84.56 91 TYR A C 1
ATOM 799 O O . TYR A 1 91 ? 5.922 -24.148 -13.272 1.00 84.56 91 TYR A O 1
ATOM 807 N N . ARG A 1 92 ? 3.892 -25.077 -13.498 1.00 83.50 92 ARG A N 1
ATOM 808 C CA . ARG A 1 92 ? 3.182 -23.985 -12.807 1.00 83.50 92 ARG A CA 1
ATOM 809 C C . ARG A 1 92 ? 3.576 -23.878 -11.335 1.00 83.50 92 ARG A C 1
ATOM 811 O O . ARG A 1 92 ? 3.783 -22.761 -10.860 1.00 83.50 92 ARG A O 1
ATOM 818 N N . ARG A 1 93 ? 3.704 -25.008 -10.631 1.00 85.00 93 ARG A N 1
ATOM 819 C CA . ARG A 1 93 ? 4.170 -25.044 -9.234 1.00 85.00 93 ARG A CA 1
ATOM 820 C C . ARG A 1 93 ? 5.611 -24.549 -9.121 1.00 85.00 93 ARG A C 1
ATOM 822 O O . ARG A 1 93 ? 5.852 -23.620 -8.359 1.00 85.00 93 ARG A O 1
ATOM 829 N N . ALA A 1 94 ? 6.521 -25.036 -9.964 1.00 85.56 94 ALA A N 1
ATOM 830 C CA . ALA A 1 94 ? 7.909 -24.574 -9.995 1.00 85.56 94 ALA A CA 1
ATOM 831 C C . ALA A 1 94 ? 8.039 -23.077 -10.357 1.00 85.56 94 ALA A C 1
ATOM 833 O O . ALA A 1 94 ? 8.831 -22.354 -9.753 1.00 85.56 94 ALA A O 1
ATOM 834 N N . GLU A 1 95 ? 7.240 -22.566 -11.304 1.00 85.12 95 GLU A N 1
ATOM 835 C CA . GLU A 1 95 ? 7.198 -21.133 -11.642 1.00 85.12 95 GLU A CA 1
ATOM 836 C C . GLU A 1 95 ? 6.674 -20.301 -10.458 1.00 85.12 95 GLU A C 1
ATOM 838 O O . GLU A 1 95 ? 7.198 -19.220 -10.177 1.00 85.12 95 GLU A O 1
ATOM 843 N N . ALA A 1 96 ? 5.657 -20.794 -9.745 1.00 85.56 96 ALA A N 1
ATOM 844 C CA . ALA A 1 96 ? 5.112 -20.139 -8.561 1.00 85.56 96 ALA A CA 1
ATOM 845 C C . ALA A 1 96 ? 6.104 -20.146 -7.388 1.00 85.56 96 ALA A C 1
ATOM 847 O O . ALA A 1 96 ? 6.271 -19.114 -6.740 1.00 85.56 96 ALA A O 1
ATOM 848 N N . GLU A 1 97 ? 6.797 -21.257 -7.149 1.00 87.06 97 GLU A N 1
ATOM 849 C CA . GLU A 1 97 ? 7.835 -21.397 -6.124 1.00 87.06 97 GLU A CA 1
ATOM 850 C C . GLU A 1 97 ? 9.059 -20.538 -6.430 1.00 87.06 97 GLU A C 1
ATOM 852 O O . GLU A 1 97 ? 9.548 -19.843 -5.545 1.00 87.06 97 GLU A O 1
ATOM 857 N N . SER A 1 98 ? 9.499 -20.483 -7.688 1.00 85.62 98 SER A N 1
ATOM 858 C CA . SER A 1 98 ? 10.570 -19.580 -8.123 1.00 85.62 98 SER A CA 1
ATOM 859 C C . SER A 1 98 ? 10.181 -18.111 -7.934 1.00 85.62 98 SER A C 1
ATOM 861 O O . SER A 1 98 ? 10.956 -17.307 -7.419 1.00 85.62 98 SER A O 1
ATOM 863 N N . LYS A 1 99 ? 8.940 -17.742 -8.273 1.00 83.19 99 LYS A N 1
ATOM 864 C CA . LYS A 1 99 ? 8.422 -16.393 -8.001 1.00 83.19 99 LYS A CA 1
ATOM 865 C C . LYS A 1 99 ? 8.300 -16.123 -6.504 1.00 83.19 99 LYS A C 1
ATOM 867 O O . LYS A 1 99 ? 8.532 -14.995 -6.077 1.00 83.19 99 LYS A O 1
ATOM 872 N N . LYS A 1 100 ? 7.931 -17.121 -5.700 1.00 83.75 100 LYS A N 1
ATOM 873 C CA . LYS A 1 100 ? 7.842 -17.010 -4.241 1.00 83.75 100 LYS A CA 1
ATOM 874 C C . LYS A 1 100 ? 9.228 -16.820 -3.622 1.00 83.75 100 LYS A C 1
ATOM 876 O O . LYS A 1 100 ? 9.394 -15.879 -2.857 1.00 83.75 100 LYS A O 1
ATOM 881 N N . SER A 1 101 ? 10.230 -17.596 -4.025 1.00 78.19 101 SER A N 1
ATOM 882 C CA . SER A 1 101 ? 11.607 -17.458 -3.536 1.00 78.19 101 SER A CA 1
ATOM 883 C C . SER A 1 101 ? 12.246 -16.132 -3.963 1.00 78.19 101 SER A C 1
ATOM 885 O O . SER A 1 101 ? 12.886 -15.464 -3.151 1.00 78.19 101 SER A O 1
ATOM 887 N N . GLN A 1 102 ? 11.981 -15.660 -5.187 1.00 73.94 102 GLN A N 1
ATOM 888 C CA . GLN A 1 102 ? 12.361 -14.305 -5.614 1.00 73.94 102 GLN A CA 1
ATOM 889 C C . GLN A 1 102 ? 11.686 -13.218 -4.767 1.00 73.94 102 GLN A C 1
ATOM 891 O O . GLN A 1 102 ? 12.324 -12.228 -4.413 1.00 73.94 102 GLN A O 1
ATOM 896 N N . ARG A 1 103 ? 10.411 -13.410 -4.401 1.00 75.19 103 ARG A N 1
ATOM 897 C CA . ARG A 1 103 ? 9.683 -12.514 -3.490 1.00 75.19 103 ARG A CA 1
ATOM 898 C C . ARG A 1 103 ? 10.142 -12.627 -2.044 1.00 75.19 103 ARG A C 1
ATOM 900 O O . ARG A 1 103 ? 9.866 -11.703 -1.294 1.00 75.19 103 ARG A O 1
ATOM 907 N N . GLU A 1 104 ? 10.774 -13.713 -1.622 1.00 79.38 104 GLU A N 1
ATOM 908 C CA . GLU A 1 104 ? 11.305 -13.880 -0.264 1.00 79.38 104 GLU A CA 1
ATOM 909 C C . GLU A 1 104 ? 12.718 -13.305 -0.140 1.00 79.38 104 GLU A C 1
ATOM 911 O O . GLU A 1 104 ? 13.068 -12.750 0.904 1.00 79.38 104 GLU A O 1
ATOM 916 N N . ASN A 1 105 ? 13.486 -13.298 -1.229 1.00 86.88 105 ASN A N 1
ATOM 917 C CA . ASN A 1 105 ? 14.796 -12.667 -1.271 1.00 86.88 105 ASN A CA 1
ATOM 918 C C . ASN A 1 105 ? 14.676 -11.148 -1.023 1.00 86.88 105 ASN A C 1
ATOM 920 O O . ASN A 1 105 ? 14.074 -10.391 -1.792 1.00 86.88 105 ASN A O 1
ATOM 924 N N . TYR A 1 106 ? 15.191 -10.701 0.120 1.00 80.94 106 TYR A N 1
ATOM 925 C CA . TYR A 1 106 ? 15.099 -9.311 0.554 1.00 80.94 106 TYR A CA 1
ATOM 926 C C . TYR A 1 106 ? 15.889 -8.373 -0.365 1.00 80.94 106 TYR A C 1
ATOM 928 O O . TYR A 1 106 ? 15.354 -7.347 -0.790 1.00 80.94 106 TYR A O 1
ATOM 936 N N . ASP A 1 107 ? 17.107 -8.757 -0.739 1.00 86.12 107 ASP A N 1
ATOM 937 C CA . ASP A 1 107 ? 18.012 -7.922 -1.530 1.00 86.12 107 ASP A CA 1
ATOM 938 C C . ASP A 1 107 ? 17.484 -7.706 -2.947 1.00 86.12 107 ASP A C 1
ATOM 940 O O . ASP A 1 107 ? 17.456 -6.575 -3.435 1.00 86.12 107 ASP A O 1
ATOM 944 N N . LEU A 1 108 ? 16.951 -8.759 -3.578 1.00 81.56 108 LEU A N 1
ATOM 945 C CA . LEU A 1 108 ? 16.311 -8.641 -4.891 1.00 81.56 108 LEU A CA 1
ATOM 946 C C . LEU A 1 108 ? 15.118 -7.677 -4.859 1.00 81.56 108 LEU A C 1
ATOM 948 O O . LEU A 1 108 ? 15.003 -6.824 -5.740 1.00 81.56 108 LEU A O 1
ATOM 952 N N . ARG A 1 109 ? 14.281 -7.733 -3.813 1.00 83.69 109 ARG A N 1
ATOM 953 C CA . ARG A 1 109 ? 13.163 -6.788 -3.636 1.00 83.69 109 ARG A CA 1
ATOM 954 C C . ARG A 1 109 ? 13.632 -5.350 -3.454 1.00 83.69 109 ARG A C 1
ATOM 956 O O . ARG A 1 109 ? 12.966 -4.427 -3.920 1.00 83.69 109 ARG A O 1
ATOM 963 N N . GLN A 1 110 ? 14.738 -5.127 -2.747 1.00 86.25 110 GLN A N 1
ATOM 964 C CA . GLN A 1 110 ? 15.290 -3.780 -2.601 1.00 86.25 110 GLN A CA 1
ATOM 965 C C . GLN A 1 110 ? 15.840 -3.259 -3.927 1.00 86.25 110 GLN A C 1
ATOM 967 O O . GLN A 1 110 ? 15.530 -2.133 -4.312 1.00 86.25 110 GLN A O 1
ATOM 972 N N . ILE A 1 111 ? 16.584 -4.088 -4.661 1.00 88.00 111 ILE A N 1
ATOM 973 C CA . ILE A 1 111 ? 17.125 -3.735 -5.978 1.00 88.00 111 ILE A CA 1
ATOM 974 C C . ILE A 1 111 ? 15.993 -3.414 -6.961 1.00 88.00 111 ILE A C 1
ATOM 976 O O . ILE A 1 111 ? 16.058 -2.405 -7.664 1.00 88.00 111 ILE A O 1
ATOM 980 N N . GLU A 1 112 ? 14.940 -4.231 -7.000 1.00 87.00 112 GLU A N 1
ATOM 981 C CA . GLU A 1 112 ? 13.783 -4.007 -7.870 1.00 87.00 112 GLU A CA 1
ATOM 982 C C . GLU A 1 112 ? 13.049 -2.709 -7.512 1.00 87.00 112 GLU A C 1
ATOM 984 O O . GLU A 1 112 ? 12.792 -1.893 -8.398 1.00 87.00 112 GLU A O 1
ATOM 989 N N . ARG A 1 113 ? 12.821 -2.445 -6.217 1.00 88.81 113 ARG A N 1
ATOM 990 C CA . ARG A 1 113 ? 12.254 -1.169 -5.751 1.00 88.81 113 ARG A CA 1
ATOM 991 C C . ARG A 1 113 ? 13.094 0.028 -6.182 1.00 88.81 113 ARG A C 1
ATOM 993 O O . ARG A 1 113 ? 12.541 1.016 -6.658 1.00 88.81 113 ARG A O 1
ATOM 1000 N N . GLN A 1 114 ? 14.418 -0.046 -6.046 1.00 91.31 114 GLN A N 1
ATOM 1001 C CA . GLN A 1 114 ? 15.305 1.039 -6.473 1.00 91.31 114 GLN A CA 1
ATOM 1002 C C . GLN A 1 114 ? 15.236 1.261 -7.986 1.00 91.31 114 GLN A C 1
ATOM 1004 O O . GLN A 1 114 ? 15.112 2.400 -8.436 1.00 91.31 114 GLN A O 1
ATOM 1009 N N . ARG A 1 115 ? 15.232 0.186 -8.782 1.00 91.31 115 ARG A N 1
ATOM 1010 C CA . ARG A 1 115 ? 15.070 0.271 -10.242 1.00 91.31 115 ARG A CA 1
ATOM 1011 C C . ARG A 1 115 ? 13.733 0.895 -10.630 1.00 91.31 115 ARG A C 1
ATOM 1013 O O . ARG A 1 115 ? 13.706 1.770 -11.490 1.00 91.31 115 ARG A O 1
ATOM 1020 N N . GLU A 1 116 ? 12.644 0.495 -9.978 1.00 91.88 116 GLU A N 1
ATOM 1021 C CA . GLU A 1 116 ? 11.314 1.058 -10.218 1.00 91.88 116 GLU A CA 1
ATOM 1022 C C . GLU A 1 116 ? 11.262 2.553 -9.863 1.00 91.88 116 GLU A C 1
ATOM 1024 O O . GLU A 1 116 ? 10.703 3.355 -10.613 1.00 91.88 116 GLU A O 1
ATOM 1029 N N . LEU A 1 117 ? 11.882 2.959 -8.751 1.00 93.44 117 LEU A N 1
ATOM 1030 C CA . LEU A 1 117 ? 11.979 4.365 -8.356 1.00 93.44 117 LEU A CA 1
ATOM 1031 C C . LEU A 1 117 ? 12.780 5.190 -9.365 1.00 93.44 117 LEU A C 1
ATOM 1033 O O . LEU A 1 117 ? 12.344 6.282 -9.732 1.00 93.44 117 LEU A O 1
ATOM 1037 N N . VAL A 1 118 ? 13.919 4.674 -9.834 1.00 94.81 118 VAL A N 1
ATOM 1038 C CA . VAL A 1 118 ? 14.731 5.325 -10.872 1.00 94.81 118 VAL A CA 1
ATOM 1039 C C . VAL A 1 118 ? 13.937 5.445 -12.169 1.00 94.81 118 VAL A C 1
ATOM 1041 O O . VAL A 1 118 ? 13.828 6.544 -12.703 1.00 94.81 118 VAL A O 1
ATOM 1044 N N . ALA A 1 119 ? 13.289 4.372 -12.626 1.00 93.12 119 ALA A N 1
ATOM 1045 C CA . ALA A 1 119 ? 12.451 4.402 -13.823 1.00 93.12 119 ALA A CA 1
ATOM 1046 C C . ALA A 1 119 ? 11.317 5.436 -13.706 1.00 93.12 119 ALA A C 1
ATOM 1048 O O . ALA A 1 119 ? 11.115 6.241 -14.613 1.00 93.12 119 ALA A O 1
ATOM 1049 N N . LYS A 1 120 ? 10.621 5.494 -12.561 1.00 91.38 120 LYS A N 1
ATOM 1050 C CA . LYS A 1 120 ? 9.590 6.515 -12.304 1.00 91.38 120 LYS A CA 1
ATOM 1051 C C . LYS A 1 120 ? 10.159 7.933 -12.309 1.00 91.38 120 LYS A C 1
ATOM 1053 O O . LYS A 1 120 ? 9.482 8.848 -12.773 1.00 91.38 120 LYS A O 1
ATOM 1058 N N . ARG A 1 121 ? 11.370 8.143 -11.782 1.00 91.75 121 ARG A N 1
ATOM 1059 C CA . ARG A 1 121 ? 12.048 9.451 -11.819 1.00 91.75 121 ARG A CA 1
ATOM 1060 C C . ARG A 1 121 ? 12.389 9.859 -13.247 1.00 91.75 121 ARG A C 1
ATOM 1062 O O . ARG A 1 121 ? 12.123 10.998 -13.607 1.00 91.75 121 ARG A O 1
ATOM 1069 N N . GLU A 1 122 ? 12.919 8.937 -14.045 1.00 92.69 122 GLU A N 1
ATOM 1070 C CA . GLU A 1 122 ? 13.244 9.179 -15.453 1.00 92.69 122 GLU A CA 1
ATOM 1071 C C . GLU A 1 122 ? 11.996 9.543 -16.263 1.00 92.69 122 GLU A C 1
ATOM 1073 O O . GLU A 1 122 ? 11.974 10.579 -16.921 1.00 92.69 122 GLU A O 1
ATOM 1078 N N . VAL A 1 123 ? 10.915 8.770 -16.135 1.00 92.44 123 VAL A N 1
ATOM 1079 C CA . VAL A 1 123 ? 9.657 9.035 -16.853 1.00 92.44 123 VAL A CA 1
ATOM 1080 C C . VAL A 1 123 ? 9.038 10.379 -16.440 1.00 92.44 123 VAL A C 1
ATOM 1082 O O . VAL A 1 123 ? 8.517 11.108 -17.278 1.00 92.44 123 VAL A O 1
ATOM 1085 N N . ARG A 1 124 ? 9.157 10.778 -15.167 1.00 90.69 124 ARG A N 1
ATOM 1086 C CA . ARG A 1 124 ? 8.668 12.082 -14.681 1.00 90.69 124 ARG A CA 1
ATOM 1087 C C . ARG A 1 124 ? 9.466 13.290 -15.173 1.00 90.69 124 ARG A C 1
ATOM 1089 O O . ARG A 1 124 ? 8.998 14.413 -14.975 1.00 90.69 124 ARG A O 1
ATOM 1096 N N . LYS A 1 125 ? 10.632 13.104 -15.804 1.00 94.00 125 LYS A N 1
ATOM 1097 C CA . LYS A 1 125 ? 11.322 14.209 -16.491 1.00 94.00 125 LYS A CA 1
ATOM 1098 C C . LYS A 1 125 ? 10.476 14.729 -17.656 1.00 94.00 125 LYS A C 1
ATOM 1100 O O . LYS A 1 125 ? 10.460 15.937 -17.898 1.00 94.00 125 LYS A O 1
ATOM 1105 N N . ASP A 1 126 ? 9.708 13.853 -18.304 1.00 94.00 126 ASP A N 1
ATOM 1106 C CA . ASP A 1 126 ? 8.766 14.244 -19.346 1.00 94.00 126 ASP A CA 1
ATOM 1107 C C . ASP A 1 126 ? 7.610 15.088 -18.769 1.00 94.00 126 ASP A C 1
ATOM 1109 O O . ASP A 1 126 ? 6.941 14.742 -17.788 1.00 94.00 126 ASP A O 1
ATOM 1113 N N . LYS A 1 127 ? 7.378 16.249 -19.386 1.00 94.00 127 LYS A N 1
ATOM 1114 C CA . LYS A 1 127 ? 6.316 17.192 -19.020 1.00 94.00 127 LYS A CA 1
ATOM 1115 C C . LYS A 1 127 ? 4.930 16.632 -19.345 1.00 94.00 127 LYS A C 1
ATOM 1117 O O . LYS A 1 127 ? 4.001 16.871 -18.573 1.00 94.00 127 LYS A O 1
ATOM 1122 N N . ASN A 1 128 ? 4.796 15.878 -20.436 1.00 94.94 128 ASN A N 1
ATOM 1123 C CA . ASN A 1 128 ? 3.517 15.304 -20.854 1.00 94.94 128 ASN A CA 1
ATOM 1124 C C . ASN A 1 128 ? 3.063 14.224 -19.873 1.00 94.94 128 ASN A C 1
ATOM 1126 O O . ASN A 1 128 ? 1.927 14.257 -19.400 1.00 94.94 128 ASN A O 1
ATOM 1130 N N . TYR A 1 129 ? 3.984 13.350 -19.463 1.00 94.25 129 TYR A N 1
ATOM 1131 C CA . TYR A 1 129 ? 3.714 12.356 -18.430 1.00 94.25 129 TYR A CA 1
ATOM 1132 C C . TYR A 1 129 ? 3.259 12.991 -17.108 1.00 94.25 129 TYR A C 1
ATOM 1134 O O . TYR A 1 129 ? 2.289 12.538 -16.506 1.00 94.25 129 TYR A O 1
ATOM 1142 N N . ARG A 1 130 ? 3.912 14.074 -16.658 1.00 93.38 130 ARG A N 1
ATOM 1143 C CA . ARG A 1 130 ? 3.515 14.771 -15.419 1.00 93.38 130 ARG A CA 1
ATOM 1144 C C . ARG A 1 130 ? 2.103 15.350 -15.489 1.00 93.38 130 ARG A C 1
ATOM 1146 O O . ARG A 1 130 ? 1.376 15.260 -14.502 1.00 93.38 130 ARG A O 1
ATOM 1153 N N . ARG A 1 131 ? 1.717 15.930 -16.631 1.00 92.25 131 ARG A N 1
ATOM 1154 C CA . ARG A 1 131 ? 0.356 16.448 -16.852 1.00 92.25 131 ARG A CA 1
ATOM 1155 C C . ARG A 1 131 ? -0.674 15.321 -16.815 1.00 92.25 131 ARG A C 1
ATOM 1157 O O . ARG A 1 131 ? -1.603 15.400 -16.020 1.00 92.25 131 ARG A O 1
ATOM 1164 N N . ALA A 1 132 ? -0.432 14.233 -17.544 1.00 93.44 132 ALA A N 1
ATOM 1165 C CA . ALA A 1 132 ? -1.310 13.064 -17.538 1.00 93.44 132 ALA A CA 1
ATOM 1166 C C . ALA A 1 132 ? -1.424 12.413 -16.140 1.00 93.44 132 ALA A C 1
ATOM 1168 O O . ALA A 1 132 ? -2.518 12.062 -15.698 1.00 93.44 132 ALA A O 1
ATOM 1169 N N . GLU A 1 133 ? -0.316 12.294 -15.393 1.00 92.19 133 GLU A N 1
ATOM 1170 C CA . GLU A 1 133 ? -0.323 11.795 -14.007 1.00 92.19 133 GLU A CA 1
ATOM 1171 C C . GLU A 1 133 ? -1.154 12.716 -13.091 1.00 92.19 133 GLU A C 1
ATOM 1173 O O . GLU A 1 133 ? -1.882 12.231 -12.220 1.00 92.19 133 GLU A O 1
ATOM 1178 N N . ALA A 1 134 ? -1.070 14.037 -13.276 1.00 92.75 134 ALA A N 1
ATOM 1179 C CA . ALA A 1 134 ? -1.842 15.014 -12.511 1.00 92.75 134 ALA A CA 1
ATOM 1180 C C . ALA A 1 134 ? -3.340 14.984 -12.857 1.00 92.75 134 ALA A C 1
ATOM 1182 O O . ALA A 1 134 ? -4.166 14.974 -11.947 1.00 92.75 134 ALA A O 1
ATOM 1183 N N . GLU A 1 135 ? -3.696 14.902 -14.138 1.00 93.19 135 GLU A N 1
ATOM 1184 C CA . GLU A 1 135 ? -5.081 14.785 -14.615 1.00 93.19 135 GLU A CA 1
ATOM 1185 C C . GLU A 1 135 ? -5.730 13.471 -14.165 1.00 93.19 135 GLU A C 1
ATOM 1187 O O . GLU A 1 135 ? -6.868 13.461 -13.694 1.00 93.19 135 GLU A O 1
ATOM 1192 N N . SER A 1 136 ? -4.986 12.361 -14.189 1.00 90.25 136 SER A N 1
ATOM 1193 C CA . SER A 1 136 ? -5.453 11.086 -13.634 1.00 90.25 136 SER A CA 1
ATOM 1194 C C . SER A 1 136 ? -5.702 11.177 -12.123 1.00 90.25 136 SER A C 1
ATOM 1196 O O . SER A 1 136 ? -6.693 10.661 -11.606 1.00 90.25 136 SER A O 1
ATOM 1198 N N . LYS A 1 137 ? -4.841 11.885 -11.382 1.00 89.56 137 LYS A N 1
ATOM 1199 C CA . LYS A 1 137 ? -5.067 12.136 -9.949 1.00 89.56 137 LYS A CA 1
ATOM 1200 C C . LYS A 1 137 ? -6.257 13.065 -9.714 1.00 89.56 137 LYS A C 1
ATOM 1202 O O . LYS A 1 137 ? -7.000 12.842 -8.762 1.00 89.56 137 LYS A O 1
ATOM 1207 N N . LYS A 1 138 ? -6.444 14.086 -10.553 1.00 90.81 138 LYS A N 1
ATOM 1208 C CA . LYS A 1 138 ? -7.564 15.032 -10.468 1.00 90.81 138 LYS A CA 1
ATOM 1209 C C . LYS A 1 138 ? -8.899 14.330 -10.729 1.00 90.81 138 LYS A C 1
ATOM 1211 O O . LYS A 1 138 ? -9.766 14.382 -9.868 1.00 90.81 138 LYS A O 1
ATOM 1216 N N . SER A 1 139 ? -9.009 13.562 -11.810 1.00 86.75 139 SER A N 1
ATOM 1217 C CA . SER A 1 139 ? -10.214 12.778 -12.131 1.00 86.75 139 SER A CA 1
ATOM 1218 C C . SER A 1 139 ? -10.574 11.759 -11.042 1.00 86.75 139 SER A C 1
ATOM 1220 O O . SER A 1 139 ? -11.739 11.648 -10.663 1.00 86.75 139 SER A O 1
ATOM 1222 N N . ARG A 1 140 ? -9.587 11.075 -10.442 1.00 83.62 140 ARG A N 1
ATOM 1223 C CA . ARG A 1 140 ? -9.826 10.214 -9.263 1.00 83.62 140 ARG A CA 1
ATOM 1224 C C . ARG A 1 140 ? -10.355 10.991 -8.059 1.00 83.62 140 ARG A C 1
ATOM 1226 O O . ARG A 1 140 ? -11.210 10.485 -7.341 1.00 83.62 140 ARG A O 1
ATOM 1233 N N . ARG A 1 141 ? -9.845 12.205 -7.827 1.00 82.62 141 ARG A N 1
ATOM 1234 C CA . ARG A 1 141 ? -10.318 13.082 -6.746 1.00 82.62 141 ARG A CA 1
ATOM 1235 C C . ARG A 1 141 ? -11.693 13.662 -7.023 1.00 82.62 141 ARG A C 1
ATOM 1237 O O . ARG A 1 141 ? -12.360 13.999 -6.062 1.00 82.62 141 ARG A O 1
ATOM 1244 N N . GLU A 1 142 ? -12.104 13.820 -8.273 1.00 89.75 142 GLU A N 1
ATOM 1245 C CA . GLU A 1 142 ? -13.424 14.352 -8.628 1.00 89.75 142 GLU A CA 1
ATOM 1246 C C . GLU A 1 142 ? -14.495 13.261 -8.563 1.00 89.75 142 GLU A C 1
ATOM 1248 O O . GLU A 1 142 ? -15.595 13.506 -8.068 1.00 89.75 142 GLU A O 1
ATOM 1253 N N . ASN A 1 143 ? -14.149 12.026 -8.924 1.00 90.81 143 ASN A N 1
ATOM 1254 C CA . ASN A 1 143 ? -15.062 10.892 -8.861 1.00 90.81 143 ASN A CA 1
ATOM 1255 C C . ASN A 1 143 ? -15.511 10.607 -7.407 1.00 90.81 143 ASN A C 1
ATOM 1257 O O . ASN A 1 143 ? -14.724 10.206 -6.544 1.00 90.81 143 ASN A O 1
ATOM 1261 N N . SER A 1 144 ? -16.787 10.873 -7.111 1.00 89.94 144 SER A N 1
ATOM 1262 C CA . SER A 1 144 ? -17.376 10.690 -5.776 1.00 89.94 144 SER A CA 1
ATOM 1263 C C . SER A 1 144 ? -17.433 9.213 -5.377 1.00 89.94 144 SER A C 1
ATOM 1265 O O . SER A 1 144 ? -17.040 8.861 -4.262 1.00 89.94 144 SER A O 1
ATOM 1267 N N . ASP A 1 145 ? -17.831 8.345 -6.304 1.00 91.06 145 ASP A N 1
ATOM 1268 C CA . ASP A 1 145 ? -18.061 6.921 -6.047 1.00 91.06 145 ASP A CA 1
ATOM 1269 C C . ASP A 1 145 ? -16.755 6.194 -5.740 1.00 91.06 145 ASP A C 1
ATOM 1271 O O . ASP A 1 145 ? -16.671 5.433 -4.774 1.00 91.06 145 ASP A O 1
ATOM 1275 N N . LEU A 1 146 ? -15.689 6.498 -6.490 1.00 87.00 146 LEU A N 1
ATOM 1276 C CA . LEU A 1 146 ? -14.349 5.986 -6.193 1.00 87.00 146 LEU A CA 1
ATOM 1277 C C . LEU A 1 146 ? -13.887 6.413 -4.795 1.00 87.00 146 LEU A C 1
ATOM 1279 O O . LEU A 1 146 ? -13.380 5.581 -4.043 1.00 87.00 146 LEU A O 1
ATOM 1283 N N . ARG A 1 147 ? -14.128 7.668 -4.396 1.00 86.56 147 ARG A N 1
ATOM 1284 C CA . ARG A 1 147 ? -13.785 8.152 -3.047 1.00 86.56 147 ARG A CA 1
ATOM 1285 C C . ARG A 1 147 ? -14.603 7.475 -1.954 1.00 86.56 147 ARG A C 1
ATOM 1287 O O . ARG A 1 147 ? -14.091 7.246 -0.859 1.00 86.56 147 ARG A O 1
ATOM 1294 N N . GLN A 1 148 ? -15.882 7.200 -2.189 1.00 88.19 148 GLN A N 1
ATOM 1295 C CA . GLN A 1 148 ? -16.714 6.471 -1.230 1.00 88.19 148 GLN A CA 1
ATOM 1296 C C . GLN A 1 148 ? -16.253 5.014 -1.100 1.00 88.19 148 GLN A C 1
ATOM 1298 O O . GLN A 1 148 ? -16.058 4.539 0.020 1.00 88.19 148 GLN A O 1
ATOM 1303 N N . MET A 1 149 ? -15.974 4.344 -2.221 1.00 90.38 149 MET A N 1
ATOM 1304 C CA . MET A 1 149 ? -15.432 2.985 -2.235 1.00 90.38 149 MET A CA 1
ATOM 1305 C C . MET A 1 149 ? -14.069 2.889 -1.539 1.00 90.38 149 MET A C 1
ATOM 1307 O O . MET A 1 149 ? -13.862 1.978 -0.738 1.00 90.38 149 MET A O 1
ATOM 1311 N N . GLU A 1 150 ? -13.143 3.817 -1.794 1.00 89.56 150 GLU A N 1
ATOM 1312 C CA . GLU A 1 150 ? -11.838 3.855 -1.118 1.00 89.56 150 GLU A CA 1
ATOM 1313 C C . GLU A 1 150 ? -11.993 4.075 0.390 1.00 89.56 150 GLU A C 1
ATOM 1315 O O . GLU A 1 150 ? -11.418 3.321 1.176 1.00 89.56 150 GLU A O 1
ATOM 1320 N N . ARG A 1 151 ? -12.844 5.023 0.812 1.00 89.69 151 ARG A N 1
ATOM 1321 C CA . ARG A 1 151 ? -13.156 5.241 2.235 1.00 89.69 151 ARG A CA 1
ATOM 1322 C C . ARG A 1 151 ? -13.739 3.994 2.894 1.00 89.69 151 ARG A C 1
ATOM 1324 O O . ARG A 1 151 ? -13.344 3.658 4.010 1.00 89.69 151 ARG A O 1
ATOM 1331 N N . HIS A 1 152 ? -14.641 3.289 2.212 1.00 92.19 152 HIS A N 1
ATOM 1332 C CA . HIS A 1 152 ? -15.213 2.044 2.718 1.00 92.19 152 HIS A CA 1
ATOM 1333 C C . HIS A 1 152 ? -14.154 0.941 2.843 1.00 92.19 152 HIS A C 1
ATOM 1335 O O . HIS A 1 152 ? -14.052 0.303 3.890 1.00 92.19 152 HIS A O 1
ATOM 1341 N N . ARG A 1 153 ? -13.303 0.757 1.825 1.00 92.44 153 ARG A N 1
ATOM 1342 C CA . ARG A 1 153 ? -12.193 -0.210 1.870 1.00 92.44 153 ARG A CA 1
ATOM 1343 C C . ARG A 1 153 ? -11.216 0.096 2.999 1.00 92.44 153 ARG A C 1
ATOM 1345 O O . ARG A 1 153 ? -10.849 -0.810 3.742 1.00 92.44 153 ARG A O 1
ATOM 1352 N N . GLU A 1 154 ? -10.828 1.358 3.170 1.00 92.12 154 GLU A N 1
ATOM 1353 C CA . GLU A 1 154 ? -9.973 1.774 4.284 1.00 92.12 154 GLU A CA 1
ATOM 1354 C C . GLU A 1 154 ? -10.630 1.519 5.640 1.00 92.12 154 GLU A C 1
ATOM 1356 O O . GLU A 1 154 ? -9.962 1.088 6.582 1.00 92.12 154 GLU A O 1
ATOM 1361 N N . PHE A 1 155 ? -11.931 1.783 5.754 1.00 92.94 155 PHE A N 1
ATOM 1362 C CA . PHE A 1 155 ? -12.687 1.516 6.970 1.00 92.94 155 PHE A CA 1
ATOM 1363 C C . PHE A 1 155 ? -12.689 0.022 7.310 1.00 92.94 155 PHE A C 1
ATOM 1365 O O . PHE A 1 155 ? -12.378 -0.341 8.446 1.00 92.94 155 PHE A O 1
ATOM 1372 N N . VAL A 1 156 ? -12.972 -0.842 6.331 1.00 93.19 156 VAL A N 1
ATOM 1373 C CA . VAL A 1 156 ? -12.945 -2.302 6.500 1.00 93.19 156 VAL A CA 1
ATOM 1374 C C . VAL A 1 156 ? -11.542 -2.774 6.879 1.00 93.19 156 VAL A C 1
ATOM 1376 O O . VAL A 1 156 ? -11.386 -3.441 7.900 1.00 93.19 156 VAL A O 1
ATOM 1379 N N . ALA A 1 157 ? -10.510 -2.340 6.152 1.00 93.31 157 ALA A N 1
ATOM 1380 C CA . ALA A 1 157 ? -9.123 -2.700 6.438 1.00 93.31 157 ALA A CA 1
ATOM 1381 C C . ALA A 1 157 ? -8.685 -2.262 7.847 1.00 93.31 157 ALA A C 1
ATOM 1383 O O . ALA A 1 157 ? -8.043 -3.025 8.566 1.00 93.31 157 ALA A O 1
ATOM 1384 N N . LYS A 1 158 ? -9.071 -1.058 8.297 1.00 92.06 158 LYS A N 1
ATOM 1385 C CA . LYS A 1 158 ? -8.809 -0.594 9.672 1.00 92.06 158 LYS A CA 1
ATOM 1386 C C . LYS A 1 158 ? -9.581 -1.409 10.708 1.00 92.06 158 LYS A C 1
ATOM 1388 O O . LYS A 1 158 ? -9.033 -1.712 11.767 1.00 92.06 158 LYS A O 1
ATOM 1393 N N . LYS A 1 159 ? -10.839 -1.764 10.430 1.00 92.69 159 LYS A N 1
ATOM 1394 C CA . LYS A 1 159 ? -11.655 -2.610 11.313 1.00 92.69 159 LYS A CA 1
ATOM 1395 C C . LYS A 1 159 ? -11.022 -3.992 11.482 1.00 92.69 159 LYS A C 1
ATOM 1397 O O . LYS A 1 159 ? -10.965 -4.495 12.601 1.00 92.69 159 LYS A O 1
ATOM 1402 N N . GLU A 1 160 ? -10.507 -4.572 10.404 1.00 92.62 160 GLU A N 1
ATOM 1403 C CA . GLU A 1 160 ? -9.775 -5.838 10.439 1.00 92.62 160 GLU A CA 1
ATOM 1404 C C . GLU A 1 160 ? -8.433 -5.713 11.157 1.00 92.62 160 GLU A C 1
ATOM 1406 O O . GLU A 1 160 ? -8.147 -6.515 12.043 1.00 92.62 160 GLU A O 1
ATOM 1411 N N . ALA A 1 161 ? -7.648 -4.674 10.864 1.00 91.38 161 ALA A N 1
ATOM 1412 C CA . ALA A 1 161 ? -6.364 -4.434 11.520 1.00 91.38 161 ALA A CA 1
ATOM 1413 C C . ALA A 1 161 ? -6.512 -4.271 13.041 1.00 91.38 161 ALA A C 1
ATOM 1415 O O . ALA A 1 161 ? -5.689 -4.779 13.799 1.00 91.38 161 ALA A O 1
ATOM 1416 N N . ARG A 1 162 ? -7.600 -3.643 13.507 1.00 90.00 162 ARG A N 1
ATOM 1417 C CA . ARG A 1 162 ? -7.918 -3.522 14.938 1.00 90.00 162 ARG A CA 1
ATOM 1418 C C . ARG A 1 162 ? -8.223 -4.851 15.622 1.00 90.00 162 ARG A C 1
ATOM 1420 O O . ARG A 1 162 ? -8.228 -4.869 16.843 1.00 90.00 162 ARG A O 1
ATOM 1427 N N . LYS A 1 163 ? -8.440 -5.962 14.913 1.00 93.31 163 LYS A N 1
ATOM 1428 C CA . LYS A 1 163 ? -8.500 -7.286 15.561 1.00 93.31 163 LYS A CA 1
ATOM 1429 C C . LYS A 1 163 ? -7.143 -7.689 16.153 1.00 93.31 163 LYS A C 1
ATOM 1431 O O . LYS A 1 163 ? -7.103 -8.472 17.093 1.00 93.31 163 LYS A O 1
ATOM 1436 N N . ASN A 1 164 ? -6.043 -7.136 15.637 1.00 93.94 164 ASN A N 1
ATOM 1437 C CA . ASN A 1 164 ? -4.697 -7.367 16.146 1.00 93.94 164 ASN A CA 1
ATOM 1438 C C . ASN A 1 164 ? -4.373 -6.416 17.317 1.00 93.94 164 ASN A C 1
ATOM 1440 O O . ASN A 1 164 ? -4.410 -5.191 17.172 1.00 93.94 164 ASN A O 1
ATOM 1444 N N . GLU A 1 165 ? -3.993 -6.974 18.467 1.00 92.44 165 GLU A N 1
ATOM 1445 C CA . GLU A 1 165 ? -3.634 -6.211 19.671 1.00 92.44 165 GLU A CA 1
ATOM 1446 C C . GLU A 1 165 ? -2.405 -5.310 19.479 1.00 92.44 165 GLU A C 1
ATOM 1448 O O . GLU A 1 165 ? -2.380 -4.177 19.964 1.00 92.44 165 GLU A O 1
ATOM 1453 N N . ASN A 1 166 ? -1.410 -5.744 18.700 1.00 94.06 166 ASN A N 1
ATOM 1454 C CA . ASN A 1 166 ? -0.228 -4.922 18.418 1.00 94.06 166 ASN A CA 1
ATOM 1455 C C . ASN A 1 166 ? -0.598 -3.669 17.615 1.00 94.06 166 ASN A C 1
ATOM 1457 O O . ASN A 1 166 ? -0.059 -2.587 17.852 1.00 94.06 166 ASN A O 1
ATOM 1461 N N . PHE A 1 167 ? -1.559 -3.791 16.694 1.00 93.44 167 PHE A N 1
ATOM 1462 C CA . PHE A 1 167 ? -2.059 -2.650 15.933 1.00 93.44 167 PHE A CA 1
ATOM 1463 C C . PHE A 1 167 ? -2.779 -1.648 16.842 1.00 93.44 167 PHE A C 1
ATOM 1465 O O . PHE A 1 167 ? -2.507 -0.452 16.748 1.00 93.44 167 PHE A O 1
ATOM 1472 N N . LYS A 1 168 ? -3.636 -2.123 17.761 1.00 92.81 168 LYS A N 1
ATOM 1473 C CA . LYS A 1 168 ? -4.313 -1.267 18.751 1.00 92.81 168 LYS A CA 1
ATOM 1474 C C . LYS A 1 168 ? -3.309 -0.485 19.599 1.00 92.81 168 LYS A C 1
ATOM 1476 O O . LYS A 1 168 ? -3.432 0.734 19.700 1.00 92.81 168 LYS A O 1
ATOM 1481 N N . ARG A 1 169 ? -2.295 -1.164 20.153 1.00 91.69 169 ARG A N 1
ATOM 1482 C CA . ARG A 1 169 ? -1.237 -0.529 20.962 1.00 91.69 169 ARG A CA 1
ATOM 1483 C C . ARG A 1 169 ? -0.508 0.558 20.171 1.00 91.69 169 ARG A C 1
ATOM 1485 O O . ARG A 1 169 ? -0.424 1.698 20.623 1.00 91.69 169 ARG A O 1
ATOM 1492 N N . ASN A 1 170 ? -0.091 0.253 18.944 1.00 93.50 170 ASN A N 1
ATOM 1493 C CA . ASN A 1 170 ? 0.580 1.220 18.074 1.00 93.50 170 ASN A CA 1
ATOM 1494 C C . ASN A 1 170 ? -0.318 2.413 17.704 1.00 93.50 170 ASN A C 1
ATOM 1496 O O . ASN A 1 170 ? 0.157 3.546 17.652 1.00 93.50 170 ASN A O 1
ATOM 1500 N N . GLU A 1 171 ? -1.613 2.189 17.452 1.00 91.38 171 GLU A N 1
ATOM 1501 C CA . GLU A 1 171 ? -2.580 3.267 17.201 1.00 91.38 171 GLU A CA 1
ATOM 1502 C C . GLU A 1 171 ? -2.719 4.175 18.434 1.00 91.38 171 GLU A C 1
ATOM 1504 O O . GLU A 1 171 ? -2.751 5.399 18.295 1.00 91.38 171 GLU A O 1
ATOM 1509 N N . THR A 1 172 ? -2.758 3.601 19.642 1.00 91.69 172 THR A N 1
ATOM 1510 C CA . THR A 1 172 ? -2.838 4.378 20.887 1.00 91.69 172 THR A CA 1
ATOM 1511 C C . THR A 1 172 ? -1.571 5.176 21.173 1.00 91.69 172 THR A C 1
ATOM 1513 O O . THR A 1 172 ? -1.679 6.355 21.501 1.00 91.69 172 THR A O 1
ATOM 1516 N N . GLU A 1 173 ? -0.386 4.592 20.989 1.00 93.81 173 GLU A N 1
ATOM 1517 C CA . GLU A 1 173 ? 0.887 5.291 21.205 1.00 93.81 173 GLU A CA 1
ATOM 1518 C C . GLU A 1 173 ? 1.063 6.452 20.226 1.00 93.81 173 GLU A C 1
ATOM 1520 O O . GLU A 1 173 ? 1.381 7.567 20.633 1.00 93.81 173 GLU A O 1
ATOM 1525 N N . LYS A 1 174 ? 0.720 6.258 18.946 1.00 93.38 174 LYS A N 1
ATOM 1526 C CA . LYS A 1 174 ? 0.718 7.354 17.964 1.00 93.38 174 LYS A CA 1
ATOM 1527 C C . LYS A 1 174 ? -0.187 8.512 18.382 1.00 93.38 174 LYS A C 1
ATOM 1529 O O . LYS A 1 174 ? 0.197 9.666 18.220 1.00 93.38 174 LYS A O 1
ATOM 1534 N N . LYS A 1 175 ? -1.372 8.224 18.935 1.00 92.62 175 LYS A N 1
ATOM 1535 C CA . LYS A 1 175 ? -2.278 9.265 19.449 1.00 92.62 175 LYS A CA 1
ATOM 1536 C C . LYS A 1 175 ? -1.715 9.960 20.685 1.00 92.62 175 LYS A C 1
ATOM 1538 O O . LYS A 1 175 ? -1.876 11.168 20.800 1.00 92.62 175 LYS A O 1
ATOM 1543 N N . LYS A 1 176 ? -1.058 9.232 21.593 1.00 93.44 176 LYS A N 1
ATOM 1544 C CA . LYS A 1 176 ? -0.394 9.834 22.761 1.00 93.44 176 LYS A CA 1
ATOM 1545 C C . LYS A 1 176 ? 0.708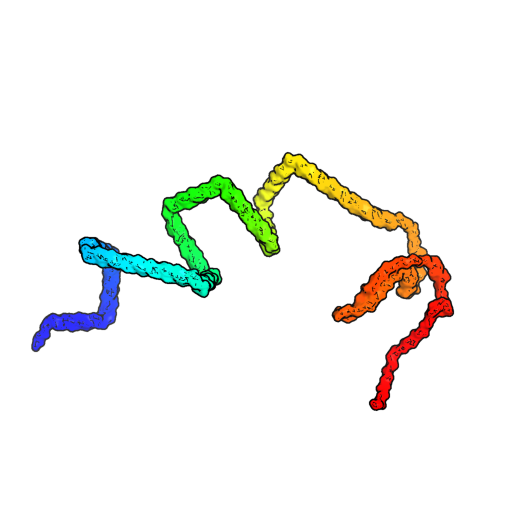 10.798 22.333 1.00 93.44 176 LYS A C 1
ATOM 1547 O O . LYS A 1 176 ? 0.730 11.918 22.823 1.00 93.44 176 LYS A O 1
ATOM 1552 N N . ILE A 1 177 ? 1.549 10.385 21.384 1.00 94.38 177 ILE A N 1
ATOM 1553 C CA . ILE A 1 177 ? 2.612 11.226 20.820 1.00 94.38 177 ILE A CA 1
ATOM 1554 C C . ILE A 1 177 ? 2.006 12.467 20.155 1.00 94.38 177 ILE A C 1
ATOM 1556 O O . ILE A 1 177 ? 2.405 13.581 20.467 1.00 94.38 177 ILE A O 1
ATOM 1560 N N . ALA A 1 178 ? 0.984 12.302 19.308 1.00 92.12 178 ALA A N 1
ATOM 1561 C CA . ALA A 1 178 ? 0.327 13.434 18.651 1.00 92.12 178 ALA A CA 1
ATOM 1562 C C . ALA A 1 178 ? -0.294 14.428 19.651 1.00 92.12 178 ALA A C 1
ATOM 1564 O O . ALA A 1 178 ? -0.242 15.631 19.433 1.00 92.12 178 ALA A O 1
ATOM 1565 N N . ARG A 1 179 ? -0.834 13.943 20.776 1.00 92.38 179 ARG A N 1
ATOM 1566 C CA . ARG A 1 179 ? -1.403 14.787 21.841 1.00 92.38 179 ARG A CA 1
ATOM 1567 C C . ARG A 1 179 ? -0.372 15.549 22.666 1.00 92.38 179 ARG A C 1
ATOM 1569 O O . ARG A 1 179 ? -0.779 16.376 23.476 1.00 92.38 179 ARG A O 1
ATOM 1576 N N . GLN A 1 180 ? 0.925 15.296 22.502 1.00 93.88 180 GLN A N 1
ATOM 1577 C CA . GLN A 1 180 ? 1.944 16.149 23.118 1.00 93.88 180 GLN A CA 1
ATOM 1578 C C . GLN A 1 180 ? 1.889 17.560 22.513 1.00 93.88 180 GLN A C 1
ATOM 1580 O O . GLN A 1 180 ? 1.972 18.545 23.247 1.00 93.88 180 GLN A O 1
ATOM 1585 N N . ASP A 1 181 ? 1.625 17.658 21.206 1.00 94.88 181 ASP A N 1
ATOM 1586 C CA . ASP A 1 181 ? 1.407 18.929 20.519 1.00 94.88 181 ASP A CA 1
ATOM 1587 C C . ASP A 1 181 ? 0.100 19.603 20.984 1.00 94.88 181 ASP A C 1
ATOM 1589 O O . ASP A 1 181 ? -0.973 18.993 21.063 1.00 94.88 181 ASP A O 1
ATOM 1593 N N . GLU A 1 182 ? 0.194 20.883 21.337 1.00 94.06 182 GLU A N 1
ATOM 1594 C CA . GLU A 1 182 ? -0.933 21.692 21.799 1.00 94.06 182 GLU A CA 1
ATOM 1595 C C . GLU A 1 182 ? -1.900 22.024 20.656 1.00 94.06 182 GLU A C 1
ATOM 1597 O O . GLU A 1 182 ? -3.119 21.981 20.845 1.00 94.06 182 GLU A O 1
ATOM 1602 N N . ASN A 1 183 ? -1.376 22.266 19.451 1.00 95.69 183 ASN A N 1
ATOM 1603 C CA . ASN A 1 183 ? -2.197 22.567 18.278 1.00 95.69 183 ASN A CA 1
ATOM 1604 C C . ASN A 1 183 ? -3.063 21.364 17.898 1.00 95.69 183 ASN A C 1
ATOM 1606 O O . ASN A 1 183 ? -4.265 21.501 17.657 1.00 95.69 183 ASN A O 1
ATOM 1610 N N . TYR A 1 184 ? -2.477 20.163 17.930 1.00 94.19 184 TYR A N 1
ATOM 1611 C CA . TYR A 1 184 ? -3.219 18.924 17.729 1.00 94.19 184 TYR A CA 1
ATOM 1612 C C . TYR A 1 184 ? -4.345 18.752 18.759 1.00 94.19 184 TYR A C 1
ATOM 1614 O O . TYR A 1 184 ? -5.462 18.391 18.383 1.00 94.19 184 TYR A O 1
ATOM 1622 N N . ARG A 1 185 ? -4.089 19.035 20.046 1.00 93.31 185 ARG A N 1
ATOM 1623 C CA . ARG A 1 185 ? -5.103 18.937 21.112 1.00 93.31 185 ARG A CA 1
ATOM 1624 C C . ARG A 1 185 ? -6.262 19.909 20.911 1.00 93.31 185 ARG A C 1
ATOM 1626 O O . ARG A 1 185 ? -7.413 19.488 21.024 1.00 93.31 185 ARG A O 1
ATOM 1633 N N . LYS A 1 186 ? -5.977 21.176 20.586 1.00 94.12 186 LYS A N 1
ATOM 1634 C CA . LYS A 1 186 ? -7.013 22.181 20.286 1.00 94.12 186 LYS A CA 1
ATOM 1635 C C . LYS A 1 186 ? -7.875 21.733 19.104 1.00 94.12 186 LYS A C 1
ATOM 1637 O O . LYS A 1 186 ? -9.092 21.641 19.237 1.00 94.12 186 LYS A O 1
ATOM 1642 N N . HIS A 1 187 ? -7.243 21.294 18.016 1.00 95.12 187 HIS A N 1
ATOM 1643 C CA . HIS A 1 187 ? -7.952 20.811 16.830 1.00 95.12 187 HIS A CA 1
ATOM 1644 C C . HIS A 1 187 ? -8.732 19.495 17.057 1.00 95.12 187 HIS A C 1
ATOM 1646 O O . HIS A 1 187 ? -9.779 19.261 16.449 1.00 95.12 187 HIS A O 1
ATOM 1652 N N . GLU A 1 188 ? -8.244 18.585 17.908 1.00 92.44 188 GLU A N 1
ATOM 1653 C CA . GLU A 1 188 ? -8.999 17.395 18.337 1.00 92.44 188 GLU A CA 1
ATOM 1654 C C . GLU A 1 188 ? -10.246 17.807 19.141 1.00 92.44 188 GLU A C 1
ATOM 1656 O O . GLU A 1 188 ? -11.342 17.339 18.834 1.00 92.44 188 GLU A O 1
ATOM 1661 N N . SER A 1 189 ? -10.096 18.740 20.088 1.00 92.81 189 SER A N 1
ATOM 1662 C CA . SER A 1 189 ? -11.186 19.262 20.924 1.00 92.81 189 SER A CA 1
ATOM 1663 C C . SER A 1 189 ? -12.281 19.962 20.110 1.00 92.81 189 SER A C 1
ATOM 1665 O O . SER A 1 189 ? -13.463 19.668 20.285 1.00 92.81 189 SER A O 1
ATOM 1667 N N . GLU A 1 190 ? -11.907 20.835 19.171 1.00 94.94 190 GLU A N 1
ATOM 1668 C CA . GLU A 1 190 ? -12.845 21.542 18.284 1.00 94.94 190 GLU A CA 1
ATOM 1669 C C . GLU A 1 190 ? -13.657 20.573 17.418 1.00 94.94 190 GLU A C 1
ATOM 1671 O O . GLU A 1 190 ? -14.883 20.675 17.333 1.00 94.94 190 GLU A O 1
ATOM 1676 N N . ARG A 1 191 ? -12.999 19.573 16.814 1.00 91.81 191 ARG A N 1
ATOM 1677 C CA . ARG A 1 191 ? -13.691 18.548 16.017 1.00 91.81 191 ARG A CA 1
ATOM 1678 C C . ARG A 1 191 ? -14.664 17.735 16.860 1.00 91.81 191 ARG A C 1
ATOM 1680 O O . ARG A 1 191 ? -15.758 17.424 16.394 1.00 91.81 191 ARG A O 1
ATOM 1687 N N . ASP A 1 192 ? -14.283 17.386 18.084 1.00 92.56 192 ASP A N 1
ATOM 1688 C CA . ASP A 1 192 ? -15.166 16.664 18.997 1.00 92.56 192 ASP A CA 1
ATOM 1689 C C . ASP A 1 192 ? -16.326 17.533 19.496 1.00 92.56 192 ASP A C 1
ATOM 1691 O O . ASP A 1 192 ? -17.429 17.016 19.684 1.00 92.56 192 ASP A O 1
ATOM 1695 N N . PHE A 1 193 ? -16.119 18.842 19.661 1.00 94.56 193 PHE A N 1
ATOM 1696 C CA . PHE A 1 193 ? -17.189 19.794 19.945 1.00 94.56 193 PHE A CA 1
ATOM 1697 C C . PHE A 1 193 ? -18.203 19.846 18.797 1.00 94.56 193 PHE A C 1
ATOM 1699 O O . PHE A 1 193 ? -19.384 19.593 19.034 1.00 94.56 193 PHE A O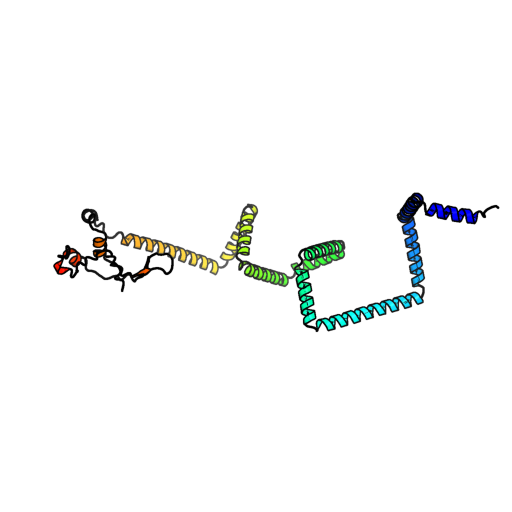 1
ATOM 1706 N N . HIS A 1 194 ? -17.754 20.064 17.556 1.00 92.94 194 HIS A N 1
ATOM 1707 C CA . HIS A 1 194 ? -18.635 20.076 16.382 1.00 92.94 194 HIS A CA 1
ATOM 1708 C C . HIS A 1 194 ? -19.389 18.758 16.210 1.00 92.94 194 HIS A C 1
ATOM 1710 O O . HIS A 1 194 ? -20.608 18.759 16.066 1.00 92.94 194 HIS A O 1
ATOM 1716 N N . ARG A 1 195 ? -18.695 17.621 16.339 1.00 90.69 195 ARG A N 1
ATOM 1717 C CA . ARG A 1 195 ? -19.319 16.295 16.245 1.00 90.69 195 ARG A CA 1
ATOM 1718 C C . ARG A 1 195 ? -20.408 16.094 17.301 1.00 90.69 195 ARG A C 1
ATOM 1720 O O . ARG A 1 195 ? -21.432 15.481 17.019 1.00 90.69 195 ARG A O 1
ATOM 1727 N N . LYS A 1 196 ? -20.204 16.592 18.526 1.00 90.81 196 LYS A N 1
ATOM 1728 C CA . LYS A 1 196 ? -21.221 16.540 19.590 1.00 90.81 196 LYS A CA 1
ATOM 1729 C C . LYS A 1 196 ? -22.400 17.466 19.305 1.00 90.81 196 LYS A C 1
ATOM 1731 O O . LYS A 1 196 ? -23.524 17.082 19.612 1.00 90.81 196 LYS A O 1
ATOM 1736 N N . GLN A 1 197 ? -22.158 18.651 18.744 1.00 90.00 197 GLN A N 1
ATOM 1737 C CA . GLN A 1 197 ? -23.226 19.567 18.331 1.00 90.00 197 GLN A CA 1
ATOM 1738 C C . GLN A 1 197 ? -24.084 18.945 17.224 1.00 90.00 197 GLN A C 1
ATOM 1740 O O . GLN A 1 197 ? -25.298 18.869 17.372 1.00 90.00 197 GLN A O 1
ATOM 1745 N N . GLU A 1 198 ? -23.460 18.398 16.177 1.00 90.81 198 GLU A N 1
ATOM 1746 C CA . GLU A 1 198 ? -24.153 17.669 15.104 1.00 90.81 198 GLU A CA 1
ATOM 1747 C C . GLU A 1 198 ? -24.921 16.453 15.633 1.00 90.81 198 GLU A C 1
ATOM 1749 O O . GLU A 1 198 ? -26.055 16.203 15.241 1.00 90.81 198 GLU A O 1
ATOM 1754 N N . TYR A 1 199 ? -24.335 15.694 16.560 1.00 86.12 199 TYR A N 1
ATOM 1755 C CA . TYR A 1 199 ? -25.021 14.551 17.159 1.00 86.12 199 TYR A CA 1
ATOM 1756 C C . TYR A 1 199 ? -26.276 14.981 17.932 1.00 86.12 199 TYR A C 1
ATOM 1758 O O . TYR A 1 199 ? -27.309 14.318 17.847 1.00 86.12 199 TYR A O 1
ATOM 1766 N N . ARG A 1 200 ? -26.200 16.102 18.660 1.00 86.88 200 ARG A N 1
ATOM 1767 C CA . ARG A 1 200 ? -27.297 16.651 19.472 1.00 86.88 200 ARG A CA 1
ATOM 1768 C C . ARG A 1 200 ? -28.332 17.438 18.679 1.00 86.88 200 ARG A C 1
ATOM 1770 O O . ARG A 1 200 ? -29.402 17.688 19.224 1.00 86.88 200 ARG A O 1
ATOM 1777 N N . SER A 1 201 ? -28.049 17.814 17.431 1.00 89.94 201 SER A N 1
ATOM 1778 C CA . SER A 1 201 ? -29.053 18.448 16.568 1.00 89.94 201 SER A CA 1
ATOM 1779 C C . SER A 1 201 ? -30.201 17.494 16.224 1.00 89.94 201 SER A C 1
ATOM 1781 O O . SER A 1 201 ? -31.290 17.945 15.886 1.00 89.94 201 SER A O 1
ATOM 1783 N N . HIS A 1 202 ? -29.978 16.181 16.351 1.00 90.56 202 HIS A N 1
ATOM 1784 C CA . HIS A 1 202 ? -30.995 15.158 16.142 1.00 90.56 202 HIS A CA 1
ATOM 1785 C C . HIS A 1 202 ? -31.783 14.918 17.447 1.00 90.56 202 HIS A C 1
ATOM 1787 O O . HIS A 1 202 ? -31.178 14.512 18.448 1.00 90.56 202 HIS A O 1
ATOM 1793 N N . PRO A 1 203 ? -33.116 15.112 17.460 1.00 89.06 203 PRO A N 1
ATOM 1794 C CA . PRO A 1 203 ? -33.935 15.021 18.675 1.00 89.06 203 PRO A CA 1
ATOM 1795 C C . PRO A 1 203 ? -33.822 13.676 19.409 1.00 89.06 203 PRO A C 1
ATOM 1797 O O . PRO A 1 203 ? -33.648 13.650 20.627 1.00 89.06 203 PRO A O 1
ATOM 1800 N N . GLU A 1 204 ? -33.818 12.564 18.667 1.00 90.31 204 GLU A N 1
ATOM 1801 C CA . GLU A 1 204 ? -33.712 11.205 19.223 1.00 90.31 204 GLU A CA 1
ATOM 1802 C C . GLU A 1 204 ? -32.407 10.994 20.006 1.00 90.31 204 GLU A C 1
ATOM 1804 O O . GLU A 1 204 ? -32.376 10.371 21.068 1.00 90.31 204 GLU A O 1
ATOM 1809 N N . ASN A 1 205 ? -31.298 11.545 19.511 1.00 89.88 205 ASN A N 1
ATOM 1810 C CA . ASN A 1 205 ? -29.995 11.435 20.163 1.00 89.88 205 ASN A CA 1
ATOM 1811 C C . ASN A 1 205 ? -29.955 12.213 21.482 1.00 89.88 205 ASN A C 1
ATOM 1813 O O . ASN A 1 205 ? -29.351 11.759 22.459 1.00 89.88 205 ASN A O 1
ATOM 1817 N N . LEU A 1 206 ? -30.609 13.377 21.520 1.00 88.31 206 LEU A N 1
ATOM 1818 C CA . LEU A 1 206 ? -30.717 14.195 22.722 1.00 88.31 206 LEU A CA 1
ATOM 1819 C C . LEU A 1 206 ? -31.552 13.488 23.800 1.00 88.31 206 LEU A C 1
ATOM 1821 O O . LEU A 1 206 ? -31.174 13.488 24.976 1.00 88.31 206 LEU A O 1
ATOM 1825 N N . GLU A 1 207 ? -32.655 12.854 23.403 1.00 88.44 207 GLU A N 1
ATOM 1826 C CA . GLU A 1 207 ? -33.504 12.057 24.289 1.00 88.44 207 GLU A CA 1
ATOM 1827 C C . GLU A 1 207 ? -32.769 10.820 24.823 1.00 88.44 207 GLU A C 1
ATOM 1829 O O . GLU A 1 207 ? -32.739 10.590 26.034 1.00 88.44 207 GLU A O 1
ATOM 1834 N N . ASN A 1 208 ? -32.048 10.101 23.961 1.00 90.94 208 ASN A N 1
ATOM 1835 C CA . ASN A 1 208 ? -31.191 8.984 24.363 1.00 90.94 208 ASN A CA 1
ATOM 1836 C C . ASN A 1 208 ? -30.110 9.408 25.374 1.00 90.94 208 ASN A C 1
ATOM 1838 O O . ASN A 1 208 ? -29.842 8.695 26.348 1.00 90.94 208 ASN A O 1
ATOM 1842 N N . GLU A 1 209 ? -29.495 10.585 25.198 1.00 88.56 209 GLU A N 1
ATOM 1843 C CA . GLU A 1 209 ? -28.531 11.127 26.164 1.00 88.56 209 GLU A CA 1
ATOM 1844 C C . GLU A 1 209 ? -29.203 11.436 27.516 1.00 88.56 209 GLU A C 1
ATOM 1846 O O . GLU A 1 209 ? -28.633 11.138 28.574 1.00 88.56 209 GLU A O 1
ATOM 1851 N N . ARG A 1 210 ? -30.424 11.993 27.501 1.00 90.12 210 ARG A N 1
ATOM 1852 C CA . ARG A 1 210 ? -31.225 12.261 28.710 1.00 90.12 210 ARG A CA 1
ATOM 1853 C C . ARG A 1 210 ? -31.587 10.972 29.448 1.00 90.12 210 ARG A C 1
ATOM 1855 O O . ARG A 1 210 ? -31.301 10.877 30.643 1.00 90.12 210 ARG A O 1
ATOM 1862 N N . LEU A 1 211 ? -32.123 9.972 28.750 1.00 92.19 211 LEU A N 1
ATOM 1863 C CA . LEU A 1 211 ? -32.475 8.664 29.314 1.00 92.19 211 LEU A CA 1
ATOM 1864 C C . LEU A 1 211 ? -31.249 7.966 29.910 1.00 92.19 211 LEU A C 1
ATOM 1866 O O . LEU A 1 211 ? -31.282 7.466 31.037 1.00 92.19 211 LEU A O 1
ATOM 1870 N N . LYS A 1 212 ? -30.104 8.008 29.217 1.00 91.19 212 LYS A N 1
ATOM 1871 C CA . LYS A 1 212 ? -28.853 7.440 29.734 1.00 91.19 212 LYS A CA 1
ATOM 1872 C C . LYS A 1 212 ? -28.391 8.138 31.015 1.00 91.19 212 LYS A C 1
ATOM 1874 O O . LYS A 1 212 ? -27.983 7.454 31.960 1.00 91.19 212 LYS A O 1
ATOM 1879 N N . LYS A 1 213 ? -28.494 9.471 31.087 1.00 91.00 213 LYS A N 1
ATOM 1880 C CA . LYS A 1 213 ? -28.197 10.242 32.308 1.00 91.00 213 LYS A CA 1
ATOM 1881 C C . LYS A 1 213 ? -29.152 9.895 33.448 1.00 91.00 213 LYS A C 1
ATOM 1883 O O . LYS A 1 213 ? -28.678 9.671 34.559 1.00 91.00 213 LYS A O 1
ATOM 1888 N N . GLN A 1 214 ? -30.455 9.797 33.182 1.00 89.94 214 GLN A N 1
ATOM 1889 C CA . GLN A 1 214 ? -31.444 9.371 34.177 1.00 89.94 214 GLN A CA 1
ATOM 1890 C C . GLN A 1 214 ? -31.138 7.962 34.696 1.00 89.94 214 GLN A C 1
ATOM 1892 O O . GLN A 1 214 ? -31.038 7.776 35.905 1.00 89.94 214 GLN A O 1
ATOM 1897 N N . SER A 1 215 ? -30.859 7.003 33.808 1.00 89.31 215 SER A N 1
ATOM 1898 C CA . SER A 1 215 ? -30.506 5.636 34.216 1.00 89.31 215 SER A CA 1
ATOM 1899 C C . SER A 1 215 ? -29.229 5.589 35.067 1.00 89.31 215 SER A C 1
ATOM 1901 O O . SER A 1 215 ? -29.136 4.810 36.010 1.00 89.31 215 SER A O 1
ATOM 1903 N N . SER A 1 216 ? -28.244 6.446 34.773 1.00 88.62 216 SER A N 1
ATOM 1904 C CA . SER A 1 216 ? -26.994 6.523 35.539 1.00 88.62 216 SER A CA 1
ATOM 1905 C C . SER A 1 216 ? -27.222 7.119 36.928 1.00 88.62 216 SER A C 1
ATOM 1907 O O . SER A 1 216 ? -26.686 6.603 37.905 1.00 88.62 216 SER A O 1
ATOM 1909 N N . ARG A 1 217 ? -28.056 8.164 37.033 1.00 88.44 217 ARG A N 1
ATOM 1910 C CA . ARG A 1 217 ? -28.483 8.733 38.321 1.00 88.44 217 ARG A CA 1
ATOM 1911 C C . ARG A 1 217 ? -29.233 7.699 39.154 1.00 88.44 217 ARG A C 1
ATOM 1913 O O . ARG A 1 217 ? -28.909 7.539 40.323 1.00 88.44 217 ARG A O 1
ATOM 1920 N N . GLN A 1 218 ? -30.151 6.953 38.539 1.00 84.56 218 GLN A N 1
ATOM 1921 C CA . GLN A 1 218 ? -30.892 5.893 39.217 1.00 84.56 218 GLN A CA 1
ATOM 1922 C C . GLN A 1 218 ? -29.960 4.790 39.730 1.00 84.56 218 GLN A C 1
ATOM 1924 O O . GLN A 1 218 ? -30.017 4.442 40.900 1.00 84.56 218 GLN A O 1
ATOM 1929 N N . LYS A 1 219 ? -29.014 4.321 38.905 1.00 84.12 219 LYS A N 1
ATOM 1930 C CA . LYS A 1 219 ? -28.007 3.332 39.329 1.00 84.12 219 LYS A CA 1
ATOM 1931 C C . LYS A 1 219 ? -27.143 3.815 40.493 1.00 84.12 219 LYS A C 1
ATOM 1933 O O . LYS A 1 219 ? -26.775 3.008 41.341 1.00 84.12 219 LYS A O 1
ATOM 1938 N N . ASN A 1 220 ? -26.783 5.097 40.521 1.00 82.88 220 ASN A N 1
ATOM 1939 C CA . ASN A 1 220 ? -26.035 5.665 41.641 1.00 82.88 220 ASN A CA 1
ATOM 1940 C C . ASN A 1 220 ? -26.905 5.730 42.904 1.00 82.88 220 ASN A C 1
ATOM 1942 O O . ASN A 1 220 ? -26.468 5.258 43.943 1.00 82.88 220 ASN A O 1
ATOM 1946 N N . LEU A 1 221 ? -28.161 6.175 42.792 1.00 80.25 221 LEU A N 1
ATOM 1947 C CA . LEU A 1 221 ? -29.122 6.159 43.902 1.00 80.25 221 LEU A CA 1
ATOM 1948 C C . LEU A 1 221 ? -29.373 4.744 44.444 1.00 80.25 221 LEU A C 1
ATOM 1950 O O . LEU A 1 221 ? -29.488 4.559 45.652 1.00 80.25 221 LEU A O 1
ATOM 1954 N N . ASP A 1 222 ? -29.437 3.737 43.574 1.00 76.88 222 ASP A N 1
ATOM 1955 C CA . ASP A 1 222 ? -29.620 2.341 43.975 1.00 76.88 222 ASP A CA 1
ATOM 1956 C C . ASP A 1 222 ? -28.370 1.786 44.680 1.00 76.88 222 ASP A C 1
ATOM 1958 O O . ASP A 1 222 ? -28.499 1.052 45.662 1.00 76.88 222 ASP A O 1
ATOM 1962 N N . LYS A 1 223 ? -27.162 2.174 44.238 1.00 75.00 223 LYS A N 1
ATOM 1963 C CA . LYS A 1 223 ? -25.905 1.876 44.951 1.00 75.00 223 LYS A CA 1
ATOM 1964 C C . LYS A 1 223 ? -25.861 2.544 46.322 1.00 75.00 223 LYS A C 1
ATOM 1966 O O . LYS A 1 223 ? -25.490 1.892 47.296 1.00 75.00 223 LYS A O 1
ATOM 1971 N N . ASP A 1 224 ? -26.278 3.802 46.410 1.00 73.19 224 ASP A N 1
ATOM 1972 C CA . ASP A 1 224 ? -26.312 4.541 47.671 1.00 73.19 224 ASP A CA 1
ATOM 1973 C C . ASP A 1 224 ? -27.348 3.936 48.629 1.00 73.19 224 ASP A C 1
ATOM 1975 O O . ASP A 1 224 ? -27.035 3.696 49.793 1.00 73.19 224 ASP A O 1
ATOM 1979 N N . ARG A 1 225 ? -28.537 3.549 48.139 1.00 71.56 225 ARG A N 1
ATOM 1980 C CA . ARG A 1 225 ? -29.539 2.799 48.924 1.00 71.56 225 ARG A CA 1
ATOM 1981 C C . ARG A 1 225 ? -29.043 1.427 49.363 1.00 71.56 225 ARG A C 1
ATOM 1983 O O . ARG A 1 225 ? -29.405 0.982 50.450 1.00 71.56 225 ARG A O 1
ATOM 1990 N N . PHE A 1 226 ? -28.273 0.727 48.531 1.00 64.75 226 PHE A N 1
ATOM 1991 C CA . PHE A 1 226 ? -27.668 -0.549 48.907 1.00 64.75 226 PHE A CA 1
ATOM 1992 C C . PHE A 1 226 ? -26.673 -0.353 50.057 1.00 64.75 226 PHE A C 1
ATOM 1994 O O . PHE A 1 226 ? -26.804 -1.021 51.081 1.00 64.75 226 PHE A O 1
ATOM 2001 N N . ASN A 1 227 ? -25.779 0.634 49.943 1.00 59.00 227 ASN A N 1
ATOM 2002 C CA . ASN A 1 227 ? -24.832 1.000 51.001 1.00 59.00 227 ASN A CA 1
ATOM 2003 C C . ASN A 1 227 ? -25.538 1.489 52.282 1.00 59.00 227 ASN A C 1
ATOM 2005 O O . ASN A 1 227 ? -25.101 1.210 53.399 1.00 59.00 227 ASN A O 1
ATOM 2009 N N . GLU A 1 228 ? -26.664 2.191 52.154 1.00 58.50 228 GLU A N 1
ATOM 2010 C CA . GLU A 1 228 ? -27.456 2.633 53.301 1.00 58.50 228 GLU A CA 1
ATOM 2011 C C . GLU A 1 228 ? -28.204 1.467 53.968 1.00 58.50 228 GLU A C 1
ATOM 2013 O O . GLU A 1 228 ? -28.305 1.423 55.192 1.00 58.50 228 GLU A O 1
ATOM 2018 N N . LYS A 1 229 ? -28.689 0.479 53.203 1.00 57.53 229 LYS A N 1
ATOM 2019 C CA . LYS A 1 229 ? -29.307 -0.745 53.746 1.00 57.53 229 LYS A CA 1
ATOM 2020 C C . LYS A 1 229 ? -28.292 -1.642 54.452 1.00 57.53 229 LYS A C 1
ATOM 2022 O O . LYS A 1 229 ? -28.614 -2.171 55.516 1.00 57.53 229 LYS A O 1
ATOM 2027 N N . THR A 1 230 ? -27.072 -1.771 53.928 1.00 52.56 230 THR A N 1
ATOM 2028 C CA . THR A 1 230 ? -25.994 -2.490 54.626 1.00 52.56 230 THR A CA 1
ATOM 2029 C C . THR A 1 230 ? -25.624 -1.785 55.934 1.00 52.56 230 THR A C 1
ATOM 2031 O O . THR A 1 230 ? -25.501 -2.455 56.957 1.00 52.56 230 THR A O 1
ATOM 2034 N N . ASN A 1 231 ? -25.594 -0.445 55.950 1.00 51.25 231 ASN A N 1
ATOM 2035 C CA . ASN A 1 231 ? -25.310 0.357 57.151 1.00 51.25 231 ASN A CA 1
ATOM 2036 C C . ASN A 1 231 ? -26.492 0.483 58.138 1.00 51.25 231 ASN A C 1
ATOM 2038 O O . ASN A 1 231 ? -26.291 0.724 59.326 1.00 51.25 231 ASN A O 1
ATOM 2042 N N . LYS A 1 232 ? -27.743 0.319 57.686 1.00 47.56 232 LYS A N 1
ATOM 2043 C CA . LYS A 1 232 ? -28.927 0.243 58.565 1.00 47.56 232 LYS A CA 1
ATOM 2044 C C . LYS A 1 232 ? -29.077 -1.133 59.215 1.00 47.56 232 LYS A C 1
ATOM 2046 O O . LYS A 1 232 ? -29.630 -1.210 60.310 1.00 47.56 232 LYS A O 1
ATOM 2051 N N . SER A 1 233 ? -28.547 -2.196 58.602 1.00 45.59 233 SER A N 1
ATOM 2052 C CA . SER A 1 233 ? -28.466 -3.517 59.246 1.00 45.59 233 SER A CA 1
ATOM 2053 C C . SER A 1 233 ? -27.502 -3.526 60.441 1.00 45.59 233 SER A C 1
ATOM 2055 O O . SER A 1 233 ? -27.773 -4.197 61.430 1.00 45.59 233 SER A O 1
ATOM 2057 N N . THR A 1 234 ? -26.457 -2.693 60.410 1.00 47.97 234 THR A N 1
ATOM 2058 C CA . THR A 1 234 ? -25.524 -2.471 61.528 1.00 47.97 234 THR A CA 1
ATOM 2059 C C . THR A 1 234 ? -25.987 -1.398 62.524 1.00 47.97 234 THR A C 1
ATOM 2061 O O . THR A 1 234 ? -25.329 -1.191 63.536 1.00 47.97 234 THR A O 1
ATOM 2064 N N . LYS A 1 235 ? -27.138 -0.741 62.296 1.00 43.12 235 LYS A N 1
ATOM 2065 C CA . LYS A 1 235 ? -27.731 0.274 63.197 1.00 43.12 235 LYS A CA 1
ATOM 2066 C C . LYS A 1 235 ? -28.967 -0.201 63.972 1.00 43.12 235 LYS A C 1
ATOM 2068 O O . LYS A 1 235 ? -29.676 0.618 64.556 1.00 43.12 235 LYS A O 1
ATOM 2073 N N . ARG A 1 236 ? -29.252 -1.507 64.020 1.00 39.69 236 ARG A N 1
ATOM 2074 C CA . ARG A 1 236 ? -30.233 -2.048 64.975 1.00 39.69 236 ARG A CA 1
ATOM 2075 C C . ARG A 1 236 ? -29.513 -2.543 66.228 1.00 39.69 236 ARG A C 1
ATOM 2077 O O . ARG A 1 236 ? -28.948 -3.625 66.226 1.00 39.69 236 ARG A O 1
ATOM 2084 N N . LYS A 1 237 ? -29.658 -1.728 67.277 1.00 43.53 237 LYS A N 1
ATOM 2085 C CA .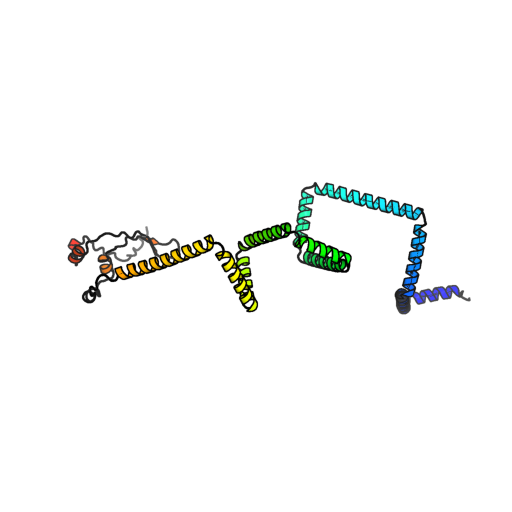 LYS A 1 237 ? -29.283 -1.932 68.681 1.00 43.53 237 LYS A CA 1
ATOM 2086 C C . LYS A 1 237 ? -27.775 -1.918 68.957 1.00 43.53 237 LYS A C 1
ATOM 2088 O O . LYS A 1 237 ? -27.092 -2.925 68.828 1.00 43.53 237 LYS A O 1
ATOM 2093 N N . ASN A 1 238 ? -27.323 -0.776 69.480 1.00 40.69 238 ASN A N 1
ATOM 2094 C CA . ASN A 1 238 ? -26.391 -0.765 70.604 1.00 40.69 238 ASN A CA 1
ATOM 2095 C C . ASN A 1 238 ? -26.990 -1.663 71.702 1.00 40.69 238 ASN A C 1
ATOM 2097 O O . ASN A 1 238 ? -27.805 -1.217 72.504 1.00 40.69 238 ASN A O 1
ATOM 2101 N N . ILE A 1 239 ? -26.687 -2.954 71.657 1.00 43.81 239 ILE A N 1
ATOM 2102 C CA . ILE A 1 239 ? -26.506 -3.725 72.877 1.00 43.81 239 ILE A CA 1
ATOM 2103 C C . ILE A 1 239 ? -25.014 -3.586 73.114 1.00 43.81 239 ILE A C 1
ATOM 2105 O O . ILE A 1 239 ? -24.220 -4.014 72.276 1.00 43.81 239 ILE A O 1
ATOM 2109 N N . ASP A 1 240 ? -24.660 -2.884 74.182 1.00 39.69 240 ASP A N 1
ATOM 2110 C CA . ASP A 1 240 ? -23.292 -2.819 74.666 1.00 39.69 240 ASP A CA 1
ATOM 2111 C C . ASP A 1 240 ? -22.766 -4.255 74.802 1.00 39.69 240 ASP A C 1
ATOM 2113 O O . ASP A 1 240 ? -23.221 -5.036 75.635 1.00 39.69 240 ASP A O 1
ATOM 2117 N N . PHE A 1 241 ? -21.826 -4.628 73.934 1.00 42.34 241 PHE A N 1
ATOM 2118 C CA . PHE A 1 241 ? -21.100 -5.900 74.002 1.00 42.34 241 PHE A CA 1
ATOM 2119 C C . PHE A 1 241 ? -19.989 -5.858 75.066 1.00 42.34 241 PHE A C 1
ATOM 2121 O O . PHE A 1 241 ? -19.046 -6.642 75.018 1.00 42.34 241 PHE A O 1
ATOM 2128 N N . THR A 1 242 ? -20.074 -4.943 76.029 1.00 44.66 242 THR A N 1
ATOM 2129 C CA . THR A 1 242 ? -18.991 -4.640 76.968 1.00 44.66 242 THR A CA 1
ATOM 2130 C C . THR A 1 242 ? -19.020 -5.457 78.259 1.00 44.66 242 THR A C 1
ATOM 2132 O O . THR A 1 242 ? -17.994 -5.502 78.934 1.00 44.66 242 THR A O 1
ATOM 2135 N N . ASP A 1 243 ? -20.086 -6.213 78.551 1.00 44.22 243 ASP A N 1
ATOM 2136 C CA . ASP A 1 243 ? -20.138 -7.039 79.774 1.00 44.22 243 ASP A CA 1
ATOM 2137 C C . ASP A 1 243 ? -19.947 -8.549 79.560 1.00 44.22 243 ASP A C 1
ATOM 2139 O O . ASP A 1 243 ? -19.564 -9.248 80.497 1.00 44.22 243 ASP A O 1
ATOM 2143 N N . HIS A 1 244 ? -20.089 -9.080 78.338 1.00 44.88 244 HIS A N 1
ATOM 2144 C CA . HIS A 1 244 ? -19.805 -10.505 78.082 1.00 44.88 244 HIS A CA 1
ATOM 2145 C C . HIS A 1 244 ? -18.363 -10.799 77.641 1.00 44.88 244 HIS A C 1
ATOM 2147 O O . HIS A 1 244 ? -17.940 -11.956 77.617 1.00 44.88 244 HIS A O 1
ATOM 2153 N N . GLU A 1 245 ? -17.563 -9.775 77.343 1.00 47.47 245 GLU A N 1
ATOM 2154 C CA . GLU A 1 245 ? -16.212 -9.962 76.801 1.00 47.47 245 GLU A CA 1
ATOM 2155 C C . GLU A 1 245 ? -15.172 -10.412 77.847 1.00 47.47 245 GLU A C 1
ATOM 2157 O O . GLU A 1 245 ? -14.076 -10.857 77.492 1.00 47.47 245 GLU A O 1
ATOM 2162 N N . LYS A 1 246 ? -15.507 -10.368 79.145 1.00 45.06 246 LYS A N 1
ATOM 2163 C CA . LYS A 1 246 ? -14.610 -10.858 80.206 1.00 45.06 246 LYS A CA 1
ATOM 2164 C C . LYS A 1 246 ? -14.625 -12.384 80.361 1.00 45.06 246 LYS A C 1
ATOM 2166 O O . LYS A 1 246 ? -13.584 -12.943 80.699 1.00 45.06 246 LYS A O 1
ATOM 2171 N N . ASP A 1 247 ? -15.713 -13.059 79.983 1.00 46.12 247 ASP A N 1
ATOM 2172 C CA . ASP A 1 247 ? -15.835 -14.525 80.102 1.00 46.12 247 ASP A CA 1
ATOM 2173 C C . ASP A 1 247 ? -15.559 -15.289 78.797 1.00 46.12 247 ASP A C 1
ATOM 2175 O O . ASP A 1 247 ? -15.281 -16.491 78.817 1.00 46.12 247 ASP A O 1
ATOM 2179 N N . LEU A 1 248 ? -15.568 -14.614 77.641 1.00 49.75 248 LEU A N 1
ATOM 2180 C CA . LEU A 1 248 ? -15.206 -15.240 76.361 1.00 49.75 248 LEU A CA 1
ATOM 2181 C C . LEU A 1 248 ? -13.692 -15.383 76.153 1.00 49.75 248 LEU A C 1
ATOM 2183 O O . LEU A 1 248 ? -13.258 -16.263 75.413 1.00 49.75 248 LEU A O 1
ATOM 2187 N N . LYS A 1 249 ? -12.866 -14.599 76.856 1.00 50.53 249 LYS A N 1
ATOM 2188 C CA . LYS A 1 249 ? -11.397 -14.596 76.703 1.00 50.53 249 LYS A CA 1
ATOM 2189 C C . LYS A 1 249 ? -10.692 -15.883 77.159 1.00 50.53 249 LYS A C 1
ATOM 2191 O O . LYS A 1 249 ? -9.475 -15.990 77.018 1.00 50.53 249 LYS A O 1
ATOM 2196 N N . LYS A 1 250 ? -11.431 -16.856 77.704 1.00 49.91 250 LYS A N 1
ATOM 2197 C CA . LYS A 1 250 ? -10.892 -18.125 78.218 1.00 49.91 250 LYS A CA 1
ATOM 2198 C C . LYS A 1 250 ? -11.508 -19.371 77.579 1.00 49.91 250 LYS A C 1
ATOM 2200 O O . LYS A 1 250 ? -11.375 -20.455 78.140 1.00 49.91 250 LYS A O 1
ATOM 2205 N N . ARG A 1 251 ? -12.163 -19.251 76.423 1.00 53.62 251 ARG A N 1
ATOM 2206 C CA . ARG A 1 251 ? -12.670 -20.421 75.697 1.00 53.62 251 ARG A CA 1
ATOM 2207 C C . ARG A 1 251 ? -11.613 -20.934 74.731 1.00 53.62 251 ARG A C 1
ATOM 2209 O O . ARG A 1 251 ? -11.017 -20.180 73.968 1.00 53.62 251 ARG A O 1
ATOM 2216 N N . ARG A 1 252 ? -11.313 -22.232 74.794 1.00 56.34 252 ARG A N 1
ATOM 2217 C CA . ARG A 1 252 ? -10.383 -22.853 73.839 1.00 56.34 252 ARG A CA 1
ATOM 2218 C C . ARG A 1 252 ? -11.035 -22.838 72.451 1.00 56.34 252 ARG A C 1
ATOM 2220 O O . ARG A 1 252 ? -12.248 -22.962 72.339 1.00 56.34 252 ARG A O 1
ATOM 2227 N N . THR A 1 253 ? -10.236 -22.782 71.388 1.00 52.97 253 THR A N 1
ATOM 2228 C CA . THR A 1 253 ? -10.683 -22.692 69.976 1.00 52.97 253 THR A CA 1
ATOM 2229 C C . THR A 1 253 ? -11.734 -23.726 69.529 1.00 52.97 253 THR A C 1
ATOM 2231 O O . THR A 1 253 ? -12.365 -23.558 68.488 1.00 52.97 253 THR A O 1
ATOM 2234 N N . HIS A 1 254 ? -11.935 -24.817 70.275 1.00 53.62 254 HIS A N 1
ATOM 2235 C CA . HIS A 1 254 ? -13.003 -25.791 70.034 1.00 53.62 254 HIS A CA 1
ATOM 2236 C C . HIS A 1 254 ? -14.355 -25.391 70.641 1.00 53.62 254 HIS A C 1
ATOM 2238 O O . HIS A 1 254 ? -15.383 -25.670 70.033 1.00 53.62 254 HIS A O 1
ATOM 2244 N N . GLU A 1 255 ? -14.377 -24.713 71.787 1.00 57.62 255 GLU A N 1
ATOM 2245 C CA . GLU A 1 255 ? -15.610 -24.233 72.427 1.00 57.62 255 GLU A CA 1
ATOM 2246 C C . GLU A 1 255 ? -16.252 -23.104 71.612 1.00 57.62 255 GLU A C 1
ATOM 2248 O O . GLU A 1 255 ? -17.468 -23.074 71.446 1.00 57.62 255 GLU A O 1
ATOM 2253 N N . GLU A 1 256 ? -15.435 -22.236 71.007 1.00 60.53 256 GLU A N 1
ATOM 2254 C CA . GLU A 1 256 ? -15.891 -21.210 70.056 1.00 60.53 256 GLU A CA 1
ATOM 2255 C C . GLU A 1 256 ? -16.559 -21.827 68.817 1.00 60.53 256 GLU A C 1
ATOM 2257 O O . GLU A 1 256 ? -17.541 -21.299 68.297 1.00 60.53 256 GLU A O 1
ATOM 2262 N N . ARG A 1 257 ? -16.059 -22.980 68.350 1.00 57.31 257 ARG A N 1
ATOM 2263 C CA . ARG A 1 257 ? -16.635 -23.696 67.200 1.00 57.31 257 ARG A CA 1
ATOM 2264 C C . ARG A 1 257 ? -17.933 -24.419 67.545 1.00 57.31 257 ARG A C 1
ATOM 2266 O O . ARG A 1 257 ? -18.781 -24.536 66.667 1.00 57.31 257 ARG A O 1
ATOM 2273 N N . LEU A 1 258 ? -18.090 -24.876 68.788 1.00 58.91 258 LEU A N 1
ATOM 2274 C CA . LEU A 1 258 ? -19.314 -25.524 69.277 1.00 58.91 258 LEU A CA 1
ATOM 2275 C C . LEU A 1 258 ? -20.442 -24.518 69.539 1.00 58.91 258 LEU A C 1
ATOM 2277 O O . LEU A 1 258 ? -21.608 -24.862 69.385 1.00 58.91 258 LEU A O 1
ATOM 2281 N N . LEU A 1 259 ? -20.098 -23.274 69.882 1.00 56.59 259 LEU A N 1
ATOM 2282 C CA . LEU A 1 259 ? -21.053 -22.172 70.041 1.00 56.59 259 LEU A CA 1
ATOM 2283 C C . LEU A 1 259 ? -21.330 -21.399 68.742 1.00 56.59 259 LEU A C 1
ATOM 2285 O O . LEU A 1 259 ? -22.193 -20.521 68.719 1.00 56.59 259 LEU A O 1
ATOM 2289 N N . SER A 1 260 ? -20.610 -21.697 67.658 1.00 58.25 260 SER A N 1
ATOM 2290 C CA . SER A 1 260 ? -20.853 -21.065 66.364 1.00 58.25 260 SER A CA 1
ATOM 2291 C C . SER A 1 260 ? -22.245 -21.439 65.857 1.00 58.25 260 SER A C 1
ATOM 2293 O O . SER A 1 260 ? -22.526 -22.606 65.596 1.00 58.25 260 SER A O 1
ATOM 2295 N N . LEU A 1 261 ? -23.081 -20.425 65.608 1.00 57.56 261 LEU A N 1
ATOM 2296 C CA . LEU A 1 261 ? -24.390 -20.549 64.944 1.00 57.56 261 LEU A CA 1
ATOM 2297 C C . LEU A 1 261 ? -24.324 -21.281 63.592 1.00 57.56 261 LEU A C 1
ATOM 2299 O O . LEU A 1 261 ? -25.349 -21.699 63.059 1.00 57.56 261 LEU A O 1
ATOM 2303 N N . ARG A 1 262 ? -23.129 -21.405 63.004 1.00 53.78 262 ARG A N 1
ATOM 2304 C CA . ARG A 1 262 ? -22.907 -22.036 61.707 1.00 53.78 262 ARG A CA 1
ATOM 2305 C C . ARG A 1 262 ? -21.711 -22.978 61.801 1.00 53.78 262 ARG A C 1
ATOM 2307 O O . ARG A 1 262 ? -20.565 -22.527 61.840 1.00 53.78 262 ARG A O 1
ATOM 2314 N N . ILE A 1 263 ? -21.979 -24.282 61.841 1.00 60.91 263 ILE A N 1
ATOM 2315 C CA . ILE A 1 263 ? -20.953 -25.332 61.836 1.00 60.91 263 ILE A CA 1
ATOM 2316 C C . ILE A 1 263 ? -20.713 -25.761 60.380 1.00 60.91 263 ILE A C 1
ATOM 2318 O O . ILE A 1 263 ? -21.596 -26.360 59.761 1.00 60.91 263 ILE A O 1
ATOM 2322 N N . PRO A 1 264 ? -19.549 -25.453 59.782 1.00 53.84 264 PRO A N 1
ATOM 2323 C CA . PRO A 1 264 ? -19.272 -25.855 58.412 1.00 53.84 264 PRO A CA 1
ATOM 2324 C C . PRO A 1 264 ? -18.908 -27.347 58.362 1.00 53.84 264 PRO A C 1
ATOM 2326 O O . PRO A 1 264 ? -17.850 -27.759 58.835 1.00 53.84 264 PRO A O 1
ATOM 2329 N N . PHE A 1 265 ? -19.758 -28.163 57.738 1.00 56.34 265 PHE A N 1
ATOM 2330 C CA . PHE A 1 265 ? -19.424 -29.548 57.401 1.00 56.34 265 PHE A CA 1
ATOM 2331 C C . PHE A 1 265 ? -18.540 -29.564 56.154 1.00 56.34 265 PHE A C 1
ATOM 2333 O O . PHE A 1 265 ? -19.020 -29.506 55.020 1.00 56.34 265 PHE A O 1
ATOM 2340 N N . MET A 1 266 ? -17.224 -29.607 56.354 1.00 59.12 266 MET A N 1
ATOM 2341 C CA . MET A 1 266 ? -16.268 -29.631 55.251 1.00 59.12 266 MET A CA 1
ATOM 2342 C C . MET A 1 266 ? -15.387 -30.870 55.299 1.00 59.12 266 MET A C 1
ATOM 2344 O O . MET A 1 266 ? -14.872 -31.248 56.349 1.00 59.12 266 MET A O 1
ATOM 2348 N N . GLN A 1 267 ? -15.178 -31.480 54.133 1.00 61.59 267 GLN A N 1
ATOM 2349 C CA . GLN A 1 267 ? -14.245 -32.584 53.984 1.00 61.59 267 GLN A CA 1
ATOM 2350 C C . GLN A 1 267 ? -12.864 -32.021 53.639 1.00 61.59 267 GLN A C 1
ATOM 2352 O O . GLN A 1 267 ? -12.698 -31.286 52.660 1.00 61.59 267 GLN A O 1
ATOM 2357 N N . ILE A 1 268 ? -11.864 -32.385 54.437 1.00 69.19 268 ILE A N 1
ATOM 2358 C CA . ILE A 1 268 ? -10.465 -32.077 54.143 1.00 69.19 268 ILE A CA 1
ATOM 2359 C C . ILE A 1 268 ? -9.961 -33.110 53.131 1.00 69.19 268 ILE A C 1
ATOM 2361 O O . ILE A 1 268 ? -10.036 -34.313 53.381 1.00 69.19 268 ILE A O 1
ATOM 2365 N N . ARG A 1 269 ? -9.464 -32.652 51.978 1.00 66.75 269 ARG A N 1
ATOM 2366 C CA . ARG A 1 269 ? -8.908 -33.514 50.923 1.00 66.75 269 ARG A CA 1
ATOM 2367 C C . ARG A 1 269 ? -7.517 -33.042 50.514 1.00 66.75 269 ARG A C 1
ATOM 2369 O O . ARG A 1 269 ? -7.277 -31.840 50.394 1.00 66.75 269 ARG A O 1
ATOM 2376 N N . GLN A 1 270 ? -6.615 -33.986 50.257 1.00 70.25 270 GLN A N 1
ATOM 2377 C CA . GLN A 1 270 ? -5.307 -33.680 49.675 1.00 70.25 270 GLN A CA 1
ATOM 2378 C C . GLN A 1 270 ? -5.477 -33.198 48.232 1.00 70.25 270 GLN A C 1
ATOM 2380 O O . GLN A 1 270 ? -6.206 -33.811 47.449 1.00 70.25 270 GLN A O 1
ATOM 2385 N N . LEU A 1 271 ? -4.829 -32.082 47.890 1.00 68.38 271 LEU A N 1
ATOM 2386 C CA . LEU A 1 271 ? -4.771 -31.619 46.508 1.00 68.38 271 LEU A CA 1
ATOM 2387 C C . LEU A 1 271 ? -3.816 -32.504 45.696 1.00 68.38 271 LEU A C 1
ATOM 2389 O O . LEU A 1 271 ? -2.783 -32.923 46.217 1.00 68.38 271 LEU A O 1
ATOM 2393 N N . PRO A 1 272 ? -4.116 -32.753 44.408 1.00 67.19 272 PRO A N 1
ATOM 2394 C CA . PRO A 1 272 ? -3.346 -33.682 43.580 1.00 67.19 272 PRO A CA 1
ATOM 2395 C C . PRO A 1 272 ? -1.878 -33.273 43.369 1.00 67.19 272 PRO A C 1
ATOM 2397 O O . PRO A 1 272 ? -1.070 -34.112 42.981 1.00 67.19 272 PRO A O 1
ATOM 2400 N N . ARG A 1 273 ? -1.496 -32.016 43.639 1.00 59.75 273 ARG A N 1
ATOM 2401 C CA . ARG A 1 273 ? -0.096 -31.571 43.691 1.00 59.75 273 ARG A CA 1
ATOM 2402 C C . ARG A 1 273 ? 0.096 -30.512 44.774 1.00 59.75 273 ARG A C 1
ATOM 2404 O O . ARG A 1 273 ? -0.723 -29.607 44.893 1.00 59.75 273 ARG A O 1
ATOM 2411 N N . GLY A 1 274 ? 1.206 -30.609 45.510 1.00 63.09 274 GLY A N 1
ATOM 2412 C CA . GLY A 1 274 ? 1.699 -29.539 46.387 1.00 63.09 274 GLY A CA 1
ATOM 2413 C C . GLY A 1 274 ? 1.603 -29.775 47.896 1.00 63.09 274 GLY A C 1
ATOM 2414 O O . GLY A 1 274 ? 1.837 -28.835 48.642 1.00 63.09 274 GLY A O 1
ATOM 2415 N N . GLY A 1 275 ? 1.252 -30.977 48.375 1.00 65.94 275 GLY A N 1
ATOM 2416 C CA . GLY A 1 275 ? 1.250 -31.299 49.818 1.00 65.94 275 GLY A CA 1
ATOM 2417 C C . GLY A 1 275 ? 0.265 -30.481 50.671 1.00 65.94 275 GLY A C 1
ATOM 2418 O O . GLY A 1 275 ? 0.222 -30.632 51.889 1.00 65.94 275 GLY A O 1
ATOM 2419 N N . GLN A 1 276 ? -0.538 -29.627 50.037 1.00 64.38 276 GLN A N 1
ATOM 2420 C CA . GLN A 1 276 ? -1.477 -28.729 50.684 1.00 64.38 276 GLN A CA 1
ATOM 2421 C C . GLN A 1 276 ? -2.866 -29.371 50.744 1.00 64.38 276 GLN A C 1
ATOM 2423 O O . GLN A 1 276 ? -3.338 -30.002 49.791 1.00 64.38 276 GLN A O 1
ATOM 2428 N N . LEU A 1 277 ? -3.533 -29.212 51.885 1.00 61.41 277 LEU A N 1
ATOM 2429 C CA . LEU A 1 277 ? -4.898 -29.681 52.090 1.00 61.41 277 LEU A CA 1
ATOM 2430 C C . LEU A 1 277 ? -5.882 -28.624 51.575 1.00 61.41 277 LEU A C 1
ATOM 2432 O O . LEU A 1 277 ? -5.770 -27.449 51.918 1.00 61.41 277 LEU A O 1
ATOM 2436 N N . SER A 1 278 ? -6.852 -29.045 50.764 1.00 55.94 278 SER A N 1
ATOM 2437 C CA . SER A 1 278 ? -7.995 -28.213 50.373 1.00 55.94 278 SER A CA 1
ATOM 2438 C C . SER A 1 278 ? -9.225 -28.590 51.181 1.00 55.94 278 SER A C 1
ATOM 2440 O O . SER A 1 278 ? -9.452 -29.760 51.499 1.00 55.94 278 SER A O 1
ATOM 2442 N N . VAL A 1 279 ? -10.028 -27.584 51.501 1.00 60.25 279 VAL A N 1
ATOM 2443 C CA . VAL A 1 279 ? -11.261 -27.750 52.260 1.00 60.25 279 VAL A CA 1
ATOM 2444 C C . VAL A 1 279 ? -12.427 -27.571 51.291 1.00 60.25 279 VAL A C 1
ATOM 2446 O O . VAL A 1 279 ? -12.614 -26.490 50.736 1.00 60.25 279 VAL A O 1
ATOM 2449 N N . LYS A 1 280 ? -13.188 -28.643 51.042 1.00 53.28 280 LYS A N 1
ATOM 2450 C CA . LYS A 1 280 ? -14.344 -28.637 50.131 1.00 53.28 280 LYS A CA 1
ATOM 2451 C C . LYS A 1 280 ? -15.576 -29.158 50.872 1.00 53.28 280 LYS A C 1
ATOM 2453 O O . LYS A 1 280 ? -15.542 -30.250 51.435 1.00 53.28 280 LYS A O 1
ATOM 2458 N N . GLY A 1 281 ? -16.664 -28.390 50.875 1.00 56.62 281 GLY A N 1
ATOM 2459 C CA . GLY A 1 281 ? -17.932 -28.786 51.494 1.00 56.62 281 GLY A CA 1
ATOM 2460 C C . GLY A 1 281 ? -18.991 -27.688 51.433 1.00 56.62 281 GLY A C 1
ATOM 2461 O O . GLY A 1 281 ? -18.663 -26.522 51.214 1.00 56.62 281 GLY A O 1
ATOM 2462 N N . ASN A 1 282 ? -20.256 -28.074 51.610 1.00 57.28 282 ASN A N 1
ATOM 2463 C CA . ASN A 1 282 ? -21.384 -27.149 51.678 1.00 57.28 282 ASN A CA 1
ATOM 2464 C C . ASN A 1 282 ? -21.470 -26.528 53.077 1.00 57.28 282 ASN A C 1
ATOM 2466 O O . ASN A 1 282 ? -21.380 -27.225 54.085 1.00 57.28 282 ASN A O 1
ATOM 2470 N N . VAL A 1 283 ? -21.708 -25.218 53.146 1.00 52.47 283 VAL A N 1
ATOM 2471 C CA . VAL A 1 283 ? -21.998 -24.537 54.413 1.00 52.47 283 VAL A CA 1
ATOM 2472 C C . VAL A 1 283 ? -23.494 -24.664 54.695 1.00 52.47 283 VAL A C 1
ATOM 2474 O O . VAL A 1 283 ? -24.291 -23.837 54.247 1.00 52.47 283 VAL A O 1
ATOM 2477 N N . VAL A 1 284 ? -23.887 -25.713 55.415 1.00 49.00 284 VAL A N 1
ATOM 2478 C CA . VAL A 1 284 ? -25.284 -25.903 55.826 1.00 49.00 284 VAL A CA 1
ATOM 2479 C C . VAL A 1 284 ? -25.573 -24.987 57.016 1.00 49.00 284 VAL A C 1
ATOM 2481 O O . VAL A 1 284 ? -24.847 -24.992 58.006 1.00 49.00 284 VAL A O 1
ATOM 2484 N N . ASN A 1 285 ? -26.608 -24.154 56.900 1.00 50.22 285 ASN A N 1
ATOM 2485 C CA . ASN A 1 285 ? -27.106 -23.350 58.012 1.00 50.22 285 ASN A CA 1
ATOM 2486 C C . ASN A 1 285 ? -28.072 -24.237 58.804 1.00 50.22 285 ASN A C 1
ATOM 2488 O O . ASN A 1 285 ? -29.231 -24.369 58.418 1.00 50.22 285 ASN A O 1
ATOM 2492 N N . VAL A 1 286 ? -27.584 -24.912 59.844 1.00 54.22 286 VAL A N 1
ATOM 2493 C CA . VAL A 1 286 ? -28.459 -25.672 60.743 1.00 54.22 286 VAL A CA 1
ATOM 2494 C C . VAL A 1 286 ? -28.942 -24.700 61.820 1.00 54.22 286 VAL A C 1
ATOM 2496 O O . VAL A 1 286 ? -28.099 -24.157 62.532 1.00 54.22 286 VAL A O 1
ATOM 2499 N N . PRO A 1 287 ? -30.251 -24.415 61.929 1.00 55.78 287 PRO A N 1
ATOM 2500 C CA . PRO A 1 287 ? -30.766 -23.602 63.020 1.00 55.78 287 PRO A CA 1
ATOM 2501 C C . PRO A 1 287 ? -30.563 -24.372 64.327 1.00 55.78 287 PRO A C 1
ATOM 2503 O O . PRO A 1 287 ? -31.220 -25.378 64.573 1.00 55.78 287 PRO A O 1
ATOM 2506 N N . VAL A 1 288 ? -29.609 -23.924 65.137 1.00 56.06 288 VAL A N 1
ATOM 2507 C CA . VAL A 1 288 ? -29.393 -24.442 66.488 1.00 56.06 288 VAL A CA 1
ATOM 2508 C C . VAL A 1 288 ? -29.989 -23.435 67.458 1.00 56.06 288 VAL A C 1
ATOM 2510 O O . VAL A 1 288 ? -29.612 -22.261 67.454 1.00 56.06 288 VAL A O 1
ATOM 2513 N N . GLU A 1 289 ? -30.929 -23.880 68.288 1.00 68.12 289 GLU A N 1
ATOM 2514 C CA . GLU A 1 289 ? -31.392 -23.078 69.414 1.00 68.12 289 GLU A CA 1
ATOM 2515 C C . GLU A 1 289 ? -30.245 -22.928 70.419 1.00 68.12 289 GLU A C 1
ATOM 2517 O O . GLU A 1 289 ? -29.750 -23.881 71.025 1.00 68.12 289 GLU A O 1
ATOM 2522 N N . VAL A 1 290 ? -29.776 -21.690 70.559 1.00 61.66 290 VAL A N 1
ATOM 2523 C CA . VAL A 1 290 ? -28.559 -21.364 71.310 1.00 61.66 290 VAL A CA 1
ATOM 2524 C C . VAL A 1 290 ? -28.761 -21.568 72.819 1.00 61.66 290 VAL A C 1
ATOM 2526 O O . VAL A 1 290 ? -27.848 -22.007 73.513 1.00 61.66 290 VAL A O 1
ATOM 2529 N N . GLN A 1 291 ? -29.976 -21.330 73.320 1.00 71.50 291 GLN A N 1
ATOM 2530 C CA . GLN A 1 291 ? -30.326 -21.415 74.743 1.00 71.50 291 GLN A CA 1
ATOM 2531 C C . GLN A 1 291 ? -30.163 -22.818 75.362 1.00 71.50 291 GLN A C 1
ATOM 2533 O O . GLN A 1 291 ? -29.435 -22.938 76.348 1.00 71.50 291 GLN A O 1
ATOM 2538 N N . PRO A 1 292 ? -30.741 -23.903 74.807 1.00 69.88 292 PRO A N 1
ATOM 2539 C CA . PRO A 1 292 ? -30.540 -25.247 75.357 1.00 69.88 292 PRO A CA 1
ATOM 2540 C C . PRO A 1 292 ? -29.074 -25.693 75.278 1.00 69.88 292 PRO A C 1
ATOM 2542 O O . PRO A 1 292 ? -28.580 -26.363 76.181 1.00 69.88 292 PRO A O 1
ATOM 2545 N N . THR A 1 293 ? -28.356 -25.266 74.238 1.00 61.19 293 THR A N 1
ATOM 2546 C CA . THR A 1 293 ? -26.942 -25.601 74.033 1.00 61.19 293 THR A CA 1
ATOM 2547 C C . THR A 1 293 ? -26.058 -24.966 75.106 1.00 61.19 293 THR A C 1
ATOM 2549 O O . THR A 1 293 ? -25.232 -25.648 75.707 1.00 61.19 293 THR A O 1
ATOM 2552 N N . ILE A 1 294 ? -26.272 -23.685 75.418 1.00 66.56 294 ILE A N 1
ATOM 2553 C CA . ILE A 1 294 ? -25.551 -22.988 76.493 1.00 66.56 294 ILE A CA 1
ATOM 2554 C C . ILE A 1 294 ? -25.879 -23.601 77.858 1.00 66.56 294 ILE A C 1
ATOM 2556 O O . ILE A 1 294 ? -24.966 -23.865 78.636 1.00 66.56 294 ILE A O 1
ATOM 2560 N N . ASN A 1 295 ? -27.156 -23.900 78.112 1.00 69.88 295 ASN A N 1
ATOM 2561 C CA . ASN A 1 295 ? -27.615 -24.473 79.382 1.00 69.88 295 ASN A CA 1
ATOM 2562 C C . ASN A 1 295 ? -27.146 -25.920 79.604 1.00 69.88 295 ASN A C 1
ATOM 2564 O O . ASN A 1 295 ? -27.196 -26.426 80.722 1.00 69.88 295 ASN A O 1
ATOM 2568 N N . SER A 1 296 ? -26.688 -26.596 78.548 1.00 64.19 296 SER A N 1
ATOM 2569 C CA . SER A 1 296 ? -26.150 -27.956 78.616 1.00 64.19 296 SER A CA 1
ATOM 2570 C C . SER A 1 296 ? -24.645 -28.018 78.915 1.00 64.19 296 SER A C 1
ATOM 2572 O O . SER A 1 296 ? -24.111 -29.111 79.114 1.00 64.19 296 SER A O 1
ATOM 2574 N N . LEU A 1 297 ? -23.953 -26.873 78.968 1.00 63.56 297 LEU A N 1
ATOM 2575 C CA . LEU A 1 297 ? -22.526 -26.784 79.286 1.00 63.56 297 LEU A CA 1
ATOM 2576 C C . LEU A 1 297 ? -22.317 -26.461 80.779 1.00 63.56 297 LEU A C 1
ATOM 2578 O O . LEU A 1 297 ? -22.981 -25.563 81.290 1.00 63.56 297 LEU A O 1
ATOM 2582 N N . PRO A 1 298 ? -21.364 -27.105 81.479 1.00 56.09 298 PRO A N 1
ATOM 2583 C CA . PRO A 1 298 ? -20.416 -28.114 81.006 1.00 56.09 298 PRO A CA 1
ATOM 2584 C C . PRO A 1 298 ? -21.061 -29.505 80.912 1.00 56.09 298 PRO A C 1
ATOM 2586 O O . PRO A 1 298 ? -21.683 -29.980 81.860 1.00 56.09 298 PRO A O 1
ATOM 2589 N N . HIS A 1 299 ? -20.882 -30.189 79.779 1.00 59.12 299 HIS A N 1
ATOM 2590 C CA . HIS A 1 299 ? -21.324 -31.576 79.643 1.00 59.12 299 HIS A CA 1
ATOM 2591 C C . HIS A 1 299 ? -20.598 -32.458 80.666 1.00 59.12 299 HIS A C 1
ATOM 2593 O O . HIS A 1 299 ? -19.370 -32.567 80.640 1.00 59.12 299 HIS A O 1
ATOM 2599 N N . THR A 1 300 ? -21.345 -33.119 81.550 1.00 58.38 300 THR A N 1
ATOM 2600 C CA . THR A 1 300 ? -20.804 -34.232 82.331 1.00 58.38 300 THR A CA 1
ATOM 2601 C C . THR A 1 300 ? -20.449 -35.375 81.374 1.00 58.38 300 THR A C 1
ATOM 2603 O O . THR A 1 300 ? -21.232 -35.709 80.483 1.00 58.38 300 THR A O 1
ATOM 2606 N N . LEU A 1 301 ? -19.256 -35.961 81.537 1.00 54.16 301 LEU A N 1
ATOM 2607 C CA . LEU A 1 301 ? -18.680 -36.990 80.646 1.00 54.16 301 LEU A CA 1
ATOM 2608 C C . LEU A 1 301 ? -19.608 -38.193 80.399 1.00 54.16 301 LEU A C 1
ATOM 2610 O O . LEU A 1 301 ? -19.507 -38.856 79.373 1.00 54.16 301 LEU A O 1
ATOM 2614 N N . GLU A 1 302 ? -20.530 -38.453 81.321 1.00 59.38 302 GLU A N 1
ATOM 2615 C CA . GLU A 1 302 ? -21.507 -39.539 81.238 1.00 59.38 302 GLU A CA 1
ATOM 2616 C C . GLU A 1 302 ? -22.619 -39.276 80.207 1.00 59.38 302 GLU A C 1
ATOM 2618 O O . GLU A 1 302 ? -23.164 -40.218 79.638 1.00 59.38 302 GLU A O 1
ATOM 2623 N N . LYS A 1 303 ? -22.946 -38.006 79.925 1.00 55.34 303 LYS A N 1
ATOM 2624 C CA . LYS A 1 303 ? -24.050 -37.617 79.025 1.00 55.34 303 LYS A CA 1
ATOM 2625 C C . LYS A 1 303 ? -23.606 -37.299 77.601 1.00 55.34 303 LYS A C 1
ATOM 2627 O O . LYS A 1 303 ? -24.440 -37.248 76.703 1.00 55.34 303 LYS A O 1
ATOM 2632 N N . SER A 1 304 ? -22.312 -37.081 77.371 1.00 58.19 304 SER A N 1
ATOM 2633 C CA . SER A 1 304 ? -21.803 -36.618 76.075 1.00 58.19 304 SER A CA 1
ATOM 2634 C C . SER A 1 304 ? -21.627 -37.734 75.036 1.00 58.19 304 SER A C 1
ATOM 2636 O O . SER A 1 304 ? -21.166 -37.461 73.926 1.00 58.19 304 SER A O 1
ATOM 2638 N N . GLY A 1 305 ? -21.944 -38.993 75.380 1.00 57.56 305 GLY A N 1
ATOM 2639 C CA . GLY A 1 305 ? -21.827 -40.153 74.484 1.00 57.56 305 GLY A CA 1
ATOM 2640 C C . GLY A 1 305 ? -20.424 -40.335 73.888 1.00 57.56 305 GLY A C 1
ATOM 2641 O O . GLY A 1 305 ? -20.261 -40.971 72.849 1.00 57.56 305 GLY A O 1
ATOM 2642 N N . THR A 1 306 ? -19.406 -39.719 74.497 1.00 51.75 306 THR A N 1
ATOM 2643 C CA . THR A 1 306 ? -18.070 -39.592 73.913 1.00 51.75 306 THR A CA 1
ATOM 2644 C C . THR A 1 306 ? -17.134 -40.593 74.570 1.00 51.75 306 THR A C 1
ATOM 2646 O O . THR A 1 306 ? -16.807 -40.483 75.749 1.00 51.75 306 THR A O 1
ATOM 2649 N N . ILE A 1 307 ? -16.671 -41.573 73.796 1.00 59.53 307 ILE A N 1
ATOM 2650 C CA . ILE A 1 307 ? -15.663 -42.535 74.245 1.00 59.53 307 ILE A CA 1
ATOM 2651 C C . ILE A 1 307 ? -14.299 -41.840 74.206 1.00 59.53 307 ILE A C 1
ATOM 2653 O O . ILE A 1 307 ? -13.852 -41.385 73.151 1.00 59.53 307 ILE A O 1
ATOM 2657 N N . SER A 1 308 ? -13.615 -41.754 75.348 1.00 52.94 308 SER A N 1
ATOM 2658 C CA . SER A 1 308 ? -12.245 -41.240 75.387 1.00 52.94 308 SER A CA 1
ATOM 2659 C C . SER A 1 308 ? -11.279 -42.283 74.808 1.00 52.94 308 SER A C 1
ATOM 2661 O O . SER A 1 308 ? -10.874 -43.238 75.464 1.00 52.94 308 SER A O 1
ATOM 2663 N N . VAL A 1 309 ? -10.904 -42.125 73.537 1.00 50.47 309 VAL A N 1
ATOM 2664 C CA . VAL A 1 309 ? -9.932 -43.017 72.888 1.00 50.47 309 VAL A CA 1
ATOM 2665 C C . VAL A 1 309 ? -8.519 -42.465 73.080 1.00 50.47 309 VAL A C 1
ATOM 2667 O O . VAL A 1 309 ? -8.128 -41.468 72.471 1.00 50.47 309 VAL A O 1
ATOM 2670 N N . LYS A 1 310 ? -7.714 -43.132 73.915 1.00 57.28 310 LYS A N 1
ATOM 2671 C CA . LYS A 1 310 ? -6.269 -42.874 74.037 1.00 57.28 310 LYS A CA 1
ATOM 2672 C C . LYS A 1 310 ? -5.535 -43.527 72.858 1.00 57.28 310 LYS A C 1
ATOM 2674 O O . LYS A 1 310 ? -5.099 -44.672 72.939 1.00 57.28 310 LYS A O 1
ATOM 2679 N N . LEU A 1 311 ? -5.377 -42.802 71.752 1.00 49.91 311 LEU A N 1
ATOM 2680 C CA . LEU A 1 311 ? -4.535 -43.253 70.640 1.00 49.91 311 LEU A CA 1
ATOM 2681 C C . LEU A 1 311 ? -3.055 -43.066 71.010 1.00 49.91 311 LEU A C 1
ATOM 2683 O O . LEU A 1 311 ? -2.533 -41.950 70.994 1.00 49.91 311 LEU A O 1
ATOM 2687 N N . LYS A 1 312 ? -2.368 -44.157 71.373 1.00 59.19 312 LYS A N 1
ATOM 2688 C CA . LYS A 1 312 ? -0.908 -44.146 71.556 1.00 59.19 312 LYS A CA 1
ATOM 2689 C C . LYS A 1 312 ? -0.233 -43.915 70.199 1.00 59.19 312 LYS A C 1
ATOM 2691 O O . LYS A 1 312 ? -0.564 -44.573 69.215 1.00 59.19 312 LYS A O 1
ATOM 2696 N N . LYS A 1 313 ? 0.724 -42.982 70.138 1.00 51.44 313 LYS A N 1
ATOM 2697 C CA . LYS A 1 313 ? 1.595 -42.813 68.964 1.00 51.44 313 LYS A CA 1
ATOM 2698 C C . LYS A 1 313 ? 2.344 -44.128 68.710 1.00 51.44 313 LYS A C 1
ATOM 2700 O O . LYS A 1 313 ? 2.833 -44.717 69.667 1.00 51.44 313 LYS A O 1
ATOM 2705 N N . LYS A 1 314 ? 2.379 -44.546 67.437 1.00 54.16 314 LYS A N 1
ATOM 2706 C CA . LYS A 1 314 ? 3.135 -45.668 66.845 1.00 54.16 314 LYS A CA 1
ATOM 2707 C C . LYS A 1 314 ? 4.004 -46.449 67.844 1.00 54.16 314 LYS A C 1
ATOM 2709 O O . LYS A 1 314 ? 5.108 -46.026 68.166 1.00 54.16 314 LYS A O 1
ATOM 2714 N N . LEU A 1 315 ? 3.522 -47.618 68.261 1.00 54.53 315 LEU A N 1
ATOM 2715 C CA . LEU A 1 315 ? 4.414 -48.710 68.633 1.00 54.53 315 LEU A CA 1
ATOM 2716 C C . LEU A 1 315 ? 5.003 -49.238 67.324 1.00 54.53 315 LEU A C 1
ATOM 2718 O O . LEU A 1 315 ? 4.283 -49.803 66.502 1.00 54.53 315 LEU A O 1
ATOM 2722 N N . GLU A 1 316 ? 6.287 -48.988 67.094 1.00 58.75 316 GLU A N 1
ATOM 2723 C CA . GLU A 1 316 ? 7.043 -49.760 66.114 1.00 58.75 316 GLU A CA 1
ATOM 2724 C C . GLU A 1 316 ? 7.096 -51.196 66.636 1.00 58.75 316 GLU A C 1
ATOM 2726 O O . GLU A 1 316 ? 7.806 -51.504 67.592 1.00 58.75 316 GLU A O 1
ATOM 2731 N N . PHE A 1 317 ? 6.272 -52.072 66.066 1.00 58.50 317 PHE A N 1
ATOM 2732 C CA . PHE A 1 317 ? 6.404 -53.498 66.316 1.00 58.50 317 PHE A CA 1
ATOM 2733 C C . PHE A 1 317 ? 7.710 -53.957 65.668 1.00 58.50 317 PHE A C 1
ATOM 2735 O O . PHE A 1 317 ? 7.915 -53.749 64.469 1.00 58.50 317 PHE A O 1
ATOM 2742 N N . LYS A 1 318 ? 8.602 -54.570 66.457 1.00 57.34 318 LYS A N 1
ATOM 2743 C CA . LYS A 1 318 ? 9.732 -55.319 65.899 1.00 57.34 318 LYS A CA 1
ATOM 2744 C C . LYS A 1 318 ? 9.154 -56.347 64.926 1.00 57.34 318 LYS A C 1
ATOM 2746 O O . LYS A 1 318 ? 8.221 -57.067 65.284 1.00 57.34 318 LYS A O 1
ATOM 2751 N N . LYS A 1 319 ? 9.673 -56.370 63.695 1.00 58.06 319 LYS A N 1
ATOM 2752 C CA . LYS A 1 319 ? 9.354 -57.414 62.718 1.00 58.06 319 LYS A CA 1
ATOM 2753 C C . LYS A 1 319 ? 9.559 -58.777 63.386 1.00 58.06 319 LYS A C 1
ATOM 2755 O O . LYS A 1 319 ? 10.600 -58.999 63.996 1.00 58.06 319 LYS A O 1
ATOM 2760 N N . CYS A 1 320 ? 8.553 -59.642 63.306 1.00 49.78 320 CYS A N 1
ATOM 2761 C CA . CYS A 1 320 ? 8.764 -61.070 63.498 1.00 49.78 320 CYS A CA 1
ATOM 2762 C C . CYS A 1 320 ? 9.273 -61.595 62.160 1.00 49.78 320 CYS A C 1
ATOM 2764 O O . CYS A 1 320 ? 8.544 -61.525 61.169 1.00 49.78 320 CYS A O 1
ATOM 2766 N N . ASP A 1 321 ? 10.529 -62.025 62.133 1.00 52.28 321 ASP A N 1
ATOM 2767 C CA . ASP A 1 321 ? 11.066 -62.789 61.017 1.00 52.28 321 ASP A CA 1
ATOM 2768 C C . ASP A 1 321 ? 10.421 -64.179 61.060 1.00 52.28 321 ASP A C 1
ATOM 2770 O O . ASP A 1 321 ? 10.514 -64.878 62.072 1.00 52.28 321 ASP A O 1
ATOM 2774 N N . PHE A 1 322 ? 9.733 -64.537 59.979 1.00 46.97 322 PHE A N 1
ATOM 2775 C CA . PHE A 1 322 ? 9.331 -65.902 59.662 1.00 46.97 322 PHE A CA 1
ATOM 2776 C C . PHE A 1 322 ? 9.803 -66.218 58.250 1.00 46.97 322 PHE A C 1
ATOM 2778 O O . PHE A 1 322 ? 9.583 -65.356 57.363 1.00 46.97 322 PHE A O 1
#

Sequence (322 aa):
MKVPKFVYMKYYMQKRRKDKNHRKTETHRKKSQRDDPDIRQKERQRELASKREARKNEDFKKQNLLLKEKLERIKIIKGLKQKRSRKDENYRRAEAESKKSQRENYDLRQIERQRELVAKREVRKDKNYRRAEAESKKSRRENSDLRQMERHREFVAKKEARKNENFKRNETEKKKIARQDENYRKHESERDFHRKQEYRSHPENLENERLKKQSSRQKNLDKDRFNEKTNKSTKRKNIDFTDHEKDLKKRRTHEERLLSLRIPFMQIRQLPRGGQLSVKGNVVNVPVEVQPTINSLPHTLEKSGTISVKLKKKLEFKKCDF